Protein AF-A0A7J9XKL9-F1 (afdb_monomer)

pLDDT: mean 83.32, std 10.95, range [37.88, 95.69]

Sequence (202 aa):
MAQPDASAVDAFWSWWSGRFREVLGAAIDENRVEQVADPLAARLRKVHPGLLFDLRPGATARIALVIGANENCPDGVVEQVLAAAPEADDRWEYGPADAPIPDPRELALKAGDRTIDLARMRVGMQVDERARVLELAVYHPELGEVAAEHQESVATTAMNAVAGHAPPLQHRTKLRLTCAPPEDGVDLAELRERLAALEGTL

Radius of gyration: 18.76 Å; Cα contacts (8 Å, |Δi|>4): 311; chains: 1; bounding box: 53×31×47 Å

Secondary structure (DSSP, 8-state):
-PPP-HHHHHHHHHHIIIIIHHHHHHHHHTT-GGGTHHHHHHHHHHH-TTEEEEEEE-SSSSEEEEEEE-TTSPTTHHHHHHHTPPPP-SSEEEEETTSPPS-GGG-EEEETTEEEEGGG-EEEEEEETTTTEEEEEEE-TTGGGS-HHHHHHHHHHHHHHHHSSSS-TTSEEEEEE-SS--TT-B-HHHHHHHHHHHHT--

Mean predicted aligned error: 11.68 Å

Solvent-accessible surface area (backbone atoms only — not comparable to full-atom values): 11440 Å² total; per-residue (Å²): 132,82,74,68,44,66,70,39,42,54,54,43,42,55,50,37,73,70,54,46,58,58,55,50,48,53,23,52,79,68,75,43,46,82,82,55,44,60,65,54,54,57,48,44,35,65,30,36,77,31,49,45,73,51,81,42,79,32,94,86,15,61,30,20,48,21,38,33,68,44,96,83,37,63,88,65,48,55,56,55,46,58,73,60,50,74,83,66,46,75,55,41,32,78,46,53,55,60,51,69,50,93,57,44,38,81,42,65,46,78,40,85,98,41,75,47,59,35,60,65,31,26,37,22,78,47,76,40,78,88,77,34,32,35,41,38,39,40,15,41,89,65,46,82,82,41,60,68,77,41,39,55,50,50,54,53,52,52,49,36,41,44,55,21,92,55,69,64,95,79,42,54,76,44,82,41,83,41,100,56,73,42,95,77,38,33,44,48,59,59,47,32,54,53,52,53,52,66,66,67,76,114

Structure (mmCIF, N/CA/C/O backbone):
data_AF-A0A7J9XKL9-F1
#
_entry.id   AF-A0A7J9XKL9-F1
#
loop_
_atom_site.group_PDB
_atom_site.id
_atom_site.type_symbol
_atom_site.label_atom_id
_atom_site.label_alt_id
_atom_site.label_comp_id
_atom_site.label_asym_id
_atom_site.label_entity_id
_atom_site.label_seq_id
_atom_site.pdbx_PDB_ins_code
_atom_site.Cartn_x
_atom_site.Cartn_y
_atom_site.Cartn_z
_atom_site.occupancy
_atom_site.B_iso_or_equiv
_atom_site.auth_seq_id
_atom_site.auth_comp_id
_atom_site.auth_asym_id
_atom_site.auth_atom_id
_atom_site.pdbx_PDB_model_num
ATOM 1 N N . MET A 1 1 ? 8.547 18.005 18.702 1.00 48.94 1 MET A N 1
ATOM 2 C CA . MET A 1 1 ? 7.808 17.036 17.866 1.00 48.94 1 MET A CA 1
ATOM 3 C C . MET A 1 1 ? 6.501 16.739 18.578 1.00 48.94 1 MET A C 1
ATOM 5 O O . MET A 1 1 ? 6.535 16.611 19.796 1.00 48.94 1 MET A O 1
ATOM 9 N N . ALA A 1 2 ? 5.366 16.770 17.877 1.00 58.66 2 ALA A N 1
ATOM 10 C CA . ALA A 1 2 ? 4.065 16.546 18.503 1.00 58.66 2 ALA A CA 1
ATOM 11 C C . ALA A 1 2 ? 3.894 15.047 18.764 1.00 58.66 2 ALA A C 1
ATOM 13 O O . ALA A 1 2 ? 3.984 14.246 17.841 1.00 58.66 2 ALA A O 1
ATOM 14 N N . GLN A 1 3 ? 3.705 14.670 20.024 1.00 60.75 3 GLN A N 1
ATOM 15 C CA . GLN A 1 3 ? 3.331 13.307 20.382 1.00 60.75 3 GLN A CA 1
ATOM 16 C C . GLN A 1 3 ? 1.875 13.078 19.949 1.00 60.75 3 GLN A C 1
ATOM 18 O O . GLN A 1 3 ? 1.095 14.036 19.981 1.00 60.75 3 GLN A O 1
ATOM 23 N N . PRO A 1 4 ? 1.490 11.868 19.523 1.00 63.91 4 PRO A N 1
ATOM 24 C CA . PRO A 1 4 ? 0.109 11.614 19.154 1.00 63.91 4 PRO A CA 1
ATOM 25 C C . PRO A 1 4 ? -0.768 11.727 20.399 1.00 63.91 4 PRO A C 1
ATOM 27 O O . PRO A 1 4 ? -0.421 11.262 21.488 1.00 63.91 4 PRO A O 1
ATOM 30 N N . ASP A 1 5 ? -1.900 12.398 20.239 1.00 76.44 5 ASP A N 1
ATOM 31 C CA . ASP A 1 5 ? -2.873 12.557 21.308 1.00 76.44 5 ASP A CA 1
ATOM 32 C C . ASP A 1 5 ? -3.705 11.272 21.405 1.00 76.44 5 ASP A C 1
ATOM 34 O O . ASP A 1 5 ? -4.488 10.966 20.506 1.00 76.44 5 ASP A O 1
ATOM 38 N N . ALA A 1 6 ? -3.538 10.510 22.491 1.00 78.44 6 ALA A N 1
ATOM 39 C CA . ALA A 1 6 ? -4.284 9.271 22.726 1.00 78.44 6 ALA A CA 1
ATOM 40 C C . ALA A 1 6 ? -5.811 9.487 22.666 1.00 78.44 6 ALA A C 1
ATOM 42 O O . ALA A 1 6 ? -6.533 8.657 22.122 1.00 78.44 6 ALA A O 1
ATOM 43 N N . SER A 1 7 ? -6.301 10.651 23.111 1.00 83.50 7 SER A N 1
ATOM 44 C CA . SER A 1 7 ? -7.719 11.019 22.995 1.00 83.50 7 SER A CA 1
ATOM 45 C C . SER A 1 7 ? -8.142 11.200 21.533 1.00 83.50 7 SER A C 1
ATOM 47 O O . SER A 1 7 ? -9.254 10.840 21.137 1.00 83.50 7 SER A O 1
ATOM 49 N N . ALA A 1 8 ? -7.248 11.727 20.691 1.00 89.00 8 ALA A N 1
ATOM 50 C CA . ALA A 1 8 ? -7.500 11.860 19.261 1.00 89.00 8 ALA A CA 1
ATOM 51 C C . ALA A 1 8 ? -7.515 10.500 18.548 1.00 89.00 8 ALA A C 1
ATOM 53 O O . ALA A 1 8 ? -8.329 10.320 17.639 1.00 89.00 8 ALA A O 1
ATOM 54 N N . VAL A 1 9 ? -6.669 9.552 18.971 1.00 92.44 9 VAL A N 1
ATOM 55 C CA . VAL A 1 9 ? -6.665 8.165 18.472 1.00 92.44 9 VAL A CA 1
ATOM 56 C C . VAL A 1 9 ? -8.002 7.482 18.775 1.00 92.44 9 VAL A C 1
ATOM 58 O O . VAL A 1 9 ? -8.668 6.995 17.858 1.00 92.44 9 VAL A O 1
ATOM 61 N N . ASP A 1 10 ? -8.465 7.534 20.023 1.00 91.62 10 ASP A N 1
ATOM 62 C CA . ASP A 1 10 ? -9.748 6.935 20.417 1.00 91.62 10 ASP A CA 1
ATOM 63 C C . ASP A 1 10 ? -10.933 7.591 19.688 1.00 91.62 10 ASP A C 1
ATOM 65 O O . ASP A 1 10 ? -11.867 6.923 19.226 1.00 91.62 10 ASP A O 1
ATOM 69 N N . ALA A 1 11 ? -10.889 8.917 19.522 1.00 92.25 11 ALA A N 1
ATOM 70 C CA . ALA A 1 11 ? -11.906 9.671 18.794 1.00 92.25 11 ALA A CA 1
ATOM 71 C C . ALA A 1 11 ? -11.909 9.387 17.282 1.00 92.25 11 ALA A C 1
ATOM 73 O O . ALA A 1 11 ? -12.942 9.580 16.625 1.00 92.25 11 ALA A O 1
ATOM 74 N N . PHE A 1 12 ? -10.771 8.975 16.716 1.00 94.75 12 PHE A N 1
ATOM 75 C CA . PHE A 1 12 ? -10.667 8.506 15.339 1.00 94.75 12 PHE A CA 1
ATOM 76 C C . PHE A 1 12 ? -11.356 7.148 15.189 1.00 94.75 12 PHE A C 1
ATOM 78 O O . PHE A 1 12 ? -12.288 7.040 14.388 1.00 94.75 12 PHE A O 1
ATOM 85 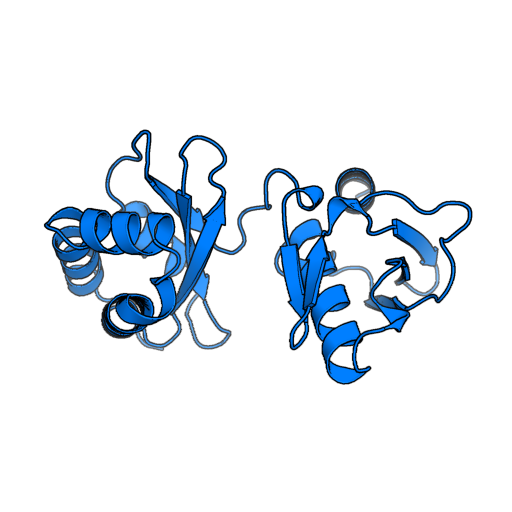N N . TRP A 1 13 ? -10.992 6.155 16.004 1.00 95.69 13 TRP A N 1
ATOM 86 C CA . TRP A 1 13 ? -11.553 4.806 15.892 1.00 95.69 13 TRP A CA 1
ATOM 87 C C . TRP A 1 13 ? -13.029 4.722 16.278 1.00 95.69 13 TRP A C 1
ATOM 89 O O . TRP A 1 13 ? -13.794 4.001 15.640 1.00 95.69 13 TRP A O 1
ATOM 99 N N . SER A 1 14 ? -13.478 5.534 17.236 1.00 94.06 14 SER A N 1
ATOM 100 C CA . SER A 1 14 ? -14.905 5.644 17.569 1.00 94.06 14 SER A CA 1
ATOM 101 C C . SER A 1 14 ? -15.727 6.202 16.402 1.00 94.06 14 SER A C 1
ATOM 103 O O . SER A 1 14 ? -16.824 5.728 16.109 1.00 94.06 14 SER A O 1
ATOM 105 N N . TRP A 1 15 ? -15.193 7.208 15.701 1.00 94.50 15 TRP A N 1
ATOM 106 C CA . TRP A 1 15 ? -15.830 7.774 14.509 1.00 94.50 15 TRP A CA 1
ATOM 107 C C . TRP A 1 15 ? -15.833 6.782 13.338 1.00 94.50 15 TRP A C 1
ATOM 109 O O . TRP A 1 15 ? -16.856 6.624 12.664 1.00 94.50 15 TRP A O 1
ATOM 119 N N . TRP A 1 16 ? -14.708 6.094 13.134 1.00 94.38 16 TRP A N 1
ATOM 120 C CA . TRP A 1 16 ? -14.541 5.056 12.122 1.00 94.38 16 TRP A CA 1
ATOM 121 C C . TRP A 1 16 ? -15.578 3.938 12.286 1.00 94.38 16 TRP A C 1
ATOM 123 O O . TRP A 1 16 ? -16.359 3.671 11.365 1.00 94.38 16 TRP A O 1
ATOM 133 N N . SER A 1 17 ? -15.641 3.353 13.485 1.00 92.19 17 SER A N 1
ATOM 134 C CA . SER A 1 17 ? -16.518 2.228 13.824 1.00 92.19 17 SER A CA 1
ATOM 135 C C . SER A 1 17 ? -18.002 2.593 13.849 1.00 92.19 17 SER A C 1
ATOM 137 O O . SER A 1 17 ? -18.839 1.716 13.661 1.00 92.19 17 SER A O 1
ATOM 139 N N . GLY A 1 18 ? -18.343 3.870 14.054 1.00 89.44 18 GLY A N 1
ATOM 140 C CA . GLY A 1 18 ? -19.734 4.312 14.158 1.00 89.44 18 GLY A CA 1
ATOM 141 C C .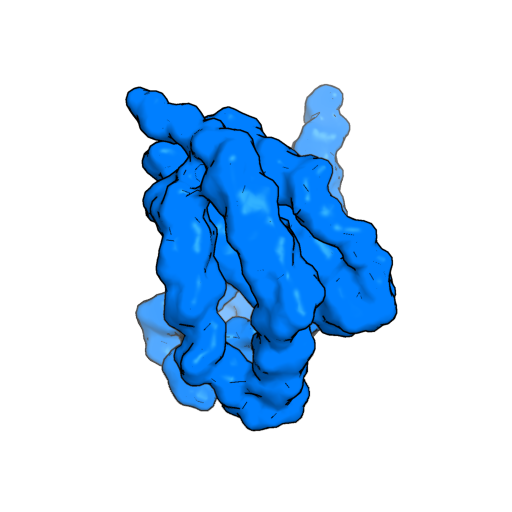 GLY A 1 18 ? -20.530 4.174 12.857 1.00 89.44 18 GLY A C 1
ATOM 142 O O . GLY A 1 18 ? -21.592 3.564 12.838 1.00 89.44 18 GLY A O 1
ATOM 143 N N . ARG A 1 19 ? -20.046 4.767 11.761 1.00 87.31 19 ARG A N 1
ATOM 144 C CA . ARG A 1 19 ? -20.717 4.686 10.442 1.00 87.31 19 ARG A CA 1
ATOM 145 C C . ARG A 1 19 ? -19.750 4.765 9.270 1.00 87.31 19 ARG A C 1
ATOM 147 O O . ARG A 1 19 ? -20.074 4.334 8.166 1.00 87.31 19 ARG A O 1
ATOM 154 N N . PHE A 1 20 ? -18.573 5.344 9.482 1.00 91.38 20 PHE A N 1
ATOM 155 C CA . PHE A 1 20 ? -17.705 5.696 8.374 1.00 91.38 20 PHE A CA 1
ATOM 156 C C . PHE A 1 20 ? -17.137 4.468 7.654 1.00 91.38 20 PHE A C 1
ATOM 158 O O . PHE A 1 20 ? -17.102 4.474 6.428 1.00 91.38 20 PHE A O 1
ATOM 165 N N . ARG A 1 21 ? -16.814 3.382 8.374 1.00 91.56 21 ARG A N 1
ATOM 166 C CA . ARG A 1 21 ? -16.368 2.121 7.751 1.00 91.56 21 ARG A CA 1
ATOM 167 C C . ARG A 1 21 ? -17.389 1.517 6.776 1.00 91.56 21 ARG A C 1
ATOM 169 O O . ARG A 1 21 ? -17.008 0.919 5.776 1.00 91.56 21 ARG A O 1
ATOM 176 N N . GLU A 1 22 ? -18.689 1.700 7.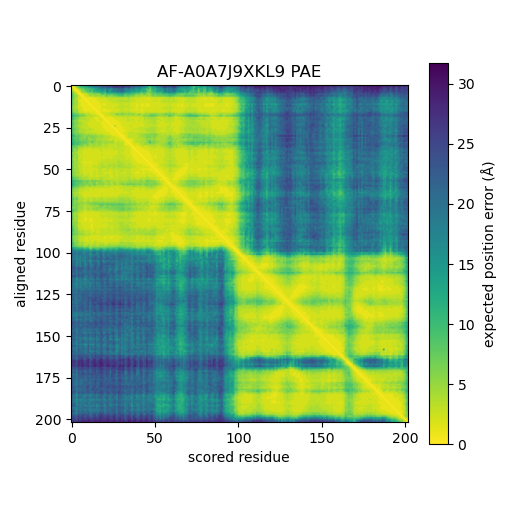021 1.00 90.88 22 GLU A N 1
ATOM 177 C CA . GLU A 1 22 ? -19.737 1.249 6.093 1.00 90.88 22 GLU A CA 1
ATOM 178 C C . GLU A 1 22 ? -19.852 2.172 4.879 1.00 90.88 22 GLU A C 1
ATOM 180 O O . GLU A 1 22 ? -19.952 1.698 3.750 1.00 90.88 22 GLU A O 1
ATOM 185 N N . VAL A 1 23 ? -19.793 3.490 5.105 1.00 91.31 23 VAL A N 1
ATOM 186 C CA . VAL A 1 23 ? -19.834 4.503 4.037 1.00 91.31 23 VAL A CA 1
ATOM 187 C C . VAL A 1 23 ? -18.653 4.336 3.086 1.00 91.31 23 VAL A C 1
ATOM 189 O O . VAL A 1 23 ? -18.840 4.332 1.871 1.00 91.31 23 VAL A O 1
ATOM 192 N N . LEU A 1 24 ? -17.449 4.167 3.633 1.00 90.19 24 LEU A N 1
ATOM 193 C CA . LEU A 1 24 ? -16.248 3.948 2.841 1.00 90.19 24 LEU A CA 1
ATOM 194 C C . LEU A 1 24 ? -16.304 2.605 2.115 1.00 90.19 24 LEU A C 1
ATOM 196 O O . LEU A 1 24 ? -15.961 2.537 0.941 1.00 90.19 24 LEU A O 1
ATOM 200 N N . GLY A 1 25 ? -16.806 1.561 2.777 1.00 87.56 25 GLY A N 1
ATOM 201 C CA . GLY A 1 25 ? -17.012 0.264 2.148 1.00 87.56 25 GLY A CA 1
ATOM 202 C C . GLY A 1 25 ? -17.916 0.355 0.915 1.00 87.56 25 GLY A C 1
ATOM 203 O O . GLY A 1 25 ? -17.537 -0.117 -0.152 1.00 87.56 25 GLY A O 1
ATO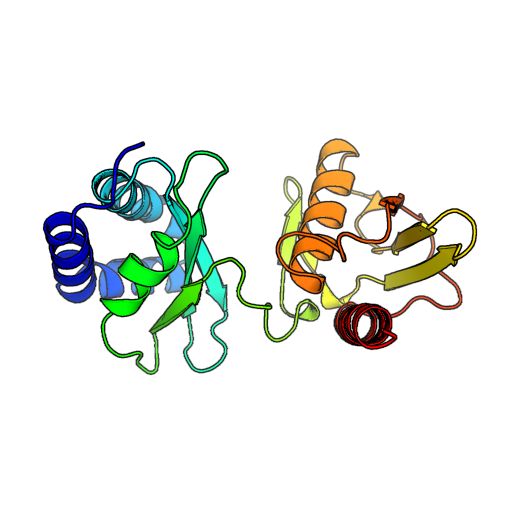M 204 N N . ALA A 1 26 ? -19.083 0.990 1.038 1.00 88.19 26 ALA A N 1
ATOM 205 C CA . ALA A 1 26 ? -20.003 1.167 -0.086 1.00 88.19 26 ALA A CA 1
ATOM 206 C C . ALA A 1 26 ? -19.384 2.005 -1.218 1.00 88.19 26 ALA A C 1
ATOM 208 O O . ALA A 1 26 ? -19.556 1.691 -2.391 1.00 88.19 26 ALA A O 1
ATOM 209 N N . ALA A 1 27 ? -18.612 3.042 -0.878 1.00 83.69 27 ALA A N 1
ATOM 210 C CA . ALA A 1 27 ? -17.898 3.834 -1.874 1.00 83.69 27 ALA A CA 1
ATOM 211 C C . ALA A 1 27 ? -16.833 3.018 -2.626 1.00 83.69 27 ALA A C 1
ATOM 213 O O . ALA A 1 27 ? -16.627 3.261 -3.810 1.00 83.69 27 ALA A O 1
ATOM 214 N N . ILE A 1 28 ? -16.178 2.051 -1.976 1.00 80.19 28 ILE A N 1
ATOM 215 C CA . ILE A 1 28 ? -15.252 1.119 -2.639 1.00 80.19 28 ILE A CA 1
ATOM 216 C C . ILE A 1 28 ? -16.015 0.217 -3.615 1.00 80.19 28 ILE A C 1
ATOM 218 O O . ILE A 1 28 ? -15.624 0.129 -4.776 1.00 80.19 28 ILE A O 1
ATOM 222 N N . ASP A 1 29 ? -17.130 -0.380 -3.181 1.00 79.81 29 ASP A N 1
ATOM 223 C CA . ASP A 1 29 ? -17.951 -1.262 -4.029 1.00 79.81 29 ASP A CA 1
ATOM 224 C C . ASP A 1 29 ? -18.486 -0.532 -5.280 1.00 79.81 29 ASP A C 1
ATOM 226 O O . ASP A 1 29 ? -18.623 -1.122 -6.350 1.00 79.81 29 ASP A O 1
ATOM 230 N N . GLU A 1 30 ? -18.768 0.767 -5.154 1.00 84.12 30 GLU A N 1
ATOM 231 C CA . GLU A 1 30 ? -19.274 1.626 -6.231 1.00 84.12 30 GLU A CA 1
ATOM 232 C C . GLU A 1 30 ? -18.175 2.375 -7.006 1.00 84.12 30 GLU A C 1
ATOM 234 O O . GLU A 1 30 ? -18.490 3.150 -7.911 1.00 84.12 30 GLU A O 1
ATOM 239 N N . ASN A 1 31 ? -16.896 2.167 -6.670 1.00 73.12 31 ASN A N 1
ATOM 240 C CA . ASN A 1 31 ? -15.748 2.857 -7.268 1.00 73.12 31 ASN A CA 1
ATOM 241 C C . ASN A 1 31 ? -15.840 4.402 -7.183 1.00 73.12 31 ASN A C 1
ATOM 243 O O . ASN A 1 31 ? -15.607 5.107 -8.163 1.00 73.12 31 ASN A O 1
ATOM 247 N N . ARG A 1 32 ? -16.215 4.915 -6.000 1.00 82.12 32 ARG A N 1
ATOM 248 C CA . ARG A 1 32 ? -16.376 6.343 -5.642 1.00 82.12 32 ARG A CA 1
ATOM 249 C C . ARG A 1 32 ? -15.524 6.759 -4.435 1.00 82.12 32 ARG A C 1
ATOM 251 O O . ARG A 1 32 ? -15.899 7.653 -3.672 1.00 82.12 32 ARG A O 1
ATOM 258 N N . VAL A 1 33 ? -14.404 6.075 -4.207 1.00 75.62 33 VAL A N 1
ATOM 259 C CA . VAL A 1 33 ? -13.538 6.243 -3.023 1.00 75.62 33 VAL A CA 1
ATOM 260 C C . VAL A 1 33 ? -13.050 7.682 -2.873 1.00 75.62 33 VAL A C 1
ATOM 262 O O . VAL A 1 33 ? -13.010 8.215 -1.765 1.00 75.62 33 VAL A O 1
ATOM 265 N N . GLU A 1 34 ? -12.745 8.346 -3.984 1.00 75.44 34 GLU A N 1
ATOM 266 C CA . GLU A 1 34 ? -12.288 9.734 -4.020 1.00 75.44 34 GLU A CA 1
ATOM 267 C C . GLU A 1 34 ? -13.279 10.714 -3.373 1.00 75.44 34 GLU A C 1
ATOM 269 O O . GLU A 1 34 ? -12.867 11.736 -2.834 1.00 75.44 34 GLU A O 1
ATOM 274 N N . GLN A 1 35 ? -14.574 10.384 -3.343 1.00 78.06 35 GLN A N 1
ATOM 275 C CA . GLN A 1 35 ? -15.617 11.230 -2.747 1.00 78.06 35 GLN A CA 1
ATOM 276 C C . GLN A 1 35 ? -15.630 11.163 -1.215 1.00 78.06 35 GLN A C 1
ATOM 278 O O . GLN A 1 35 ? -16.243 12.005 -0.557 1.00 78.06 35 GLN A O 1
ATOM 283 N N . VAL A 1 36 ? -14.980 10.150 -0.637 1.00 81.25 36 VAL A N 1
ATOM 284 C CA . VAL A 1 36 ? -15.008 9.859 0.803 1.00 81.25 36 VAL A CA 1
ATOM 285 C C . VAL A 1 36 ? -13.612 9.745 1.421 1.00 81.25 36 VAL A C 1
ATOM 287 O O . VAL A 1 36 ? -13.504 9.640 2.639 1.00 81.25 36 VAL A O 1
ATOM 290 N N . ALA A 1 37 ? -12.540 9.835 0.632 1.00 81.44 37 ALA A N 1
ATOM 291 C CA . ALA A 1 37 ? -11.162 9.790 1.129 1.00 81.44 37 ALA A CA 1
ATOM 292 C C . ALA A 1 37 ? -10.789 11.033 1.967 1.00 81.44 37 ALA A C 1
ATOM 294 O O . ALA A 1 37 ? -10.075 10.929 2.966 1.00 81.44 37 ALA A O 1
ATOM 295 N N . ASP A 1 38 ? -11.310 12.209 1.605 1.00 87.12 38 ASP A N 1
ATOM 296 C CA . ASP A 1 38 ? -11.002 13.481 2.275 1.00 87.12 38 ASP A CA 1
ATOM 297 C C . ASP A 1 38 ? -11.379 13.505 3.769 1.00 87.12 38 ASP A C 1
ATOM 299 O O . ASP A 1 38 ? -10.541 13.893 4.592 1.00 87.12 38 ASP A O 1
ATOM 303 N N . PRO A 1 39 ? -12.587 13.062 4.180 1.00 90.69 39 PRO A N 1
ATOM 304 C CA . PRO A 1 39 ? -12.928 12.910 5.593 1.00 90.69 39 PRO A CA 1
ATOM 305 C C . PRO A 1 39 ? -11.954 12.025 6.379 1.00 90.69 39 PRO A C 1
ATOM 307 O O . PRO A 1 39 ? -11.611 12.364 7.515 1.00 90.69 39 PRO A O 1
ATOM 310 N N . LEU A 1 40 ? -11.487 10.924 5.780 1.00 91.06 40 LEU A N 1
ATOM 311 C CA . LEU A 1 40 ? -10.526 10.010 6.400 1.00 91.06 40 LEU A CA 1
ATOM 312 C C . LEU A 1 40 ? -9.172 10.701 6.606 1.00 91.06 40 LEU A C 1
ATOM 314 O O . LEU A 1 40 ? -8.666 10.743 7.731 1.00 91.06 40 LEU A O 1
ATOM 318 N N . ALA A 1 41 ? -8.652 11.348 5.557 1.00 90.19 41 ALA A N 1
ATOM 319 C CA . ALA A 1 41 ? -7.421 12.134 5.617 1.00 90.19 41 ALA A CA 1
ATOM 320 C C . ALA A 1 41 ? -7.499 13.231 6.691 1.00 90.19 41 ALA A C 1
ATOM 322 O O . ALA A 1 41 ? -6.586 13.416 7.496 1.00 90.19 41 ALA A O 1
ATOM 323 N N . ALA A 1 42 ? -8.609 13.973 6.723 1.00 90.62 42 ALA A N 1
ATOM 324 C CA . ALA A 1 42 ? -8.821 15.061 7.667 1.00 90.62 42 ALA A CA 1
ATOM 325 C C . ALA A 1 42 ? -8.881 14.574 9.120 1.00 90.62 42 ALA A C 1
ATOM 327 O O . ALA A 1 42 ? -8.450 15.295 10.023 1.00 90.62 42 ALA A O 1
ATOM 328 N N . ARG A 1 43 ? -9.411 13.370 9.371 1.00 92.12 43 ARG A N 1
ATOM 329 C CA . ARG A 1 43 ? -9.486 12.808 10.724 1.00 92.12 43 ARG A CA 1
ATOM 330 C C . ARG A 1 43 ? -8.132 12.285 11.198 1.00 92.12 43 ARG A C 1
ATOM 332 O O . ARG A 1 43 ? -7.761 12.598 12.324 1.00 92.12 43 ARG A O 1
ATOM 339 N N . LEU A 1 44 ? -7.372 11.604 10.341 1.00 91.50 44 LEU A N 1
ATOM 340 C CA . LEU A 1 44 ? -6.009 11.160 10.660 1.00 91.50 44 LEU A CA 1
ATOM 341 C C . LEU A 1 44 ? -5.067 12.333 10.942 1.00 91.50 44 LEU A C 1
ATOM 343 O O . LEU A 1 44 ? -4.332 12.305 11.924 1.00 91.50 44 LEU A O 1
ATOM 347 N N . ARG A 1 45 ? -5.171 13.432 10.182 1.00 90.94 45 ARG A N 1
ATOM 348 C CA . ARG A 1 45 ? -4.387 14.653 10.449 1.00 90.94 45 ARG A CA 1
ATOM 349 C C . ARG A 1 45 ? -4.661 15.279 11.820 1.00 90.94 45 ARG A C 1
ATOM 351 O O . ARG A 1 45 ? -3.796 15.979 12.335 1.00 90.94 45 ARG A O 1
ATOM 358 N N . LYS A 1 46 ? -5.843 15.047 12.411 1.00 91.06 46 LYS A N 1
ATOM 359 C CA . LYS A 1 46 ? -6.147 15.479 13.790 1.00 91.06 46 LYS A CA 1
ATOM 360 C C . LYS A 1 46 ? -5.446 14.620 14.840 1.00 91.06 46 LYS A C 1
ATOM 362 O O . LYS A 1 46 ? -5.236 15.114 15.938 1.00 91.06 46 LYS A O 1
ATOM 367 N N . VAL A 1 47 ? -5.116 13.370 14.512 1.00 91.00 47 VAL A N 1
ATOM 368 C CA . VAL A 1 47 ? -4.290 12.506 15.363 1.00 91.00 47 VAL A CA 1
ATOM 369 C C . VAL A 1 47 ? -2.838 12.958 15.275 1.00 91.00 47 VAL A C 1
ATOM 371 O O . VAL A 1 47 ? -2.227 13.292 16.286 1.00 91.00 47 VAL A O 1
ATOM 374 N N . HIS A 1 48 ? -2.303 13.020 14.056 1.00 91.38 48 HIS A N 1
ATOM 375 C CA . HIS A 1 48 ? -0.989 13.584 13.790 1.00 91.38 48 HIS A CA 1
ATOM 376 C C . HIS A 1 48 ? -0.901 14.041 12.321 1.00 91.38 48 HIS A C 1
ATOM 378 O O . HIS A 1 48 ? -1.298 13.294 11.425 1.00 91.38 48 HIS A O 1
ATOM 384 N N . PRO A 1 49 ? -0.362 15.240 12.022 1.00 89.62 49 PRO A N 1
ATOM 385 C CA . PRO A 1 49 ? -0.312 15.772 10.655 1.00 89.62 49 PRO A CA 1
ATOM 386 C C . PRO A 1 49 ? 0.578 14.962 9.701 1.00 89.62 49 PRO A C 1
ATOM 388 O O . PRO A 1 49 ? 0.431 15.083 8.488 1.00 89.62 49 PRO A O 1
ATOM 391 N N . GLY A 1 50 ? 1.498 14.160 10.244 1.00 89.06 50 GLY A N 1
ATOM 392 C CA . GLY A 1 50 ? 2.382 13.277 9.483 1.00 89.06 50 GLY A CA 1
ATOM 393 C C . GLY A 1 50 ? 1.789 11.912 9.125 1.00 89.06 50 GLY A C 1
ATOM 394 O O . GLY A 1 50 ? 2.449 11.154 8.422 1.00 89.06 50 GLY A O 1
ATOM 395 N N . LEU A 1 51 ? 0.581 11.587 9.598 1.00 91.56 51 LEU A N 1
ATOM 396 C CA . LEU A 1 51 ? -0.069 10.316 9.281 1.00 91.56 51 LEU A CA 1
ATOM 397 C C . LEU A 1 51 ? -0.643 10.315 7.866 1.00 91.56 51 LEU A C 1
ATOM 399 O O . LEU A 1 51 ? -1.284 11.272 7.422 1.00 91.56 51 LEU A O 1
ATOM 403 N N . LEU A 1 52 ? -0.445 9.190 7.197 1.00 90.31 52 LEU A N 1
ATOM 404 C CA . LEU A 1 52 ? -0.949 8.879 5.870 1.00 90.31 52 LEU A CA 1
ATOM 405 C C . LEU A 1 52 ? -1.812 7.619 5.954 1.00 90.31 52 LEU A C 1
ATOM 407 O O . LEU A 1 52 ? -1.697 6.838 6.898 1.00 90.31 52 LEU A O 1
ATOM 411 N N . PHE A 1 53 ? -2.668 7.408 4.960 1.00 90.38 53 PHE A N 1
ATOM 412 C CA . PHE A 1 53 ? -3.377 6.144 4.808 1.00 90.38 53 PHE A CA 1
ATOM 413 C C . PHE A 1 53 ? -3.402 5.719 3.353 1.00 90.38 53 PHE A C 1
ATOM 415 O O . PHE A 1 53 ? -3.253 6.544 2.450 1.00 90.38 53 PHE A O 1
ATOM 422 N N . ASP A 1 54 ? -3.642 4.434 3.164 1.00 86.44 54 ASP A N 1
ATOM 423 C CA . ASP A 1 54 ? -3.896 3.828 1.871 1.00 86.44 54 ASP A CA 1
ATOM 424 C C . ASP A 1 54 ? -4.928 2.698 2.038 1.00 86.44 54 ASP A C 1
ATOM 426 O O . ASP A 1 54 ? -5.174 2.215 3.150 1.00 86.44 54 ASP A O 1
ATOM 430 N N . LEU A 1 55 ? -5.581 2.317 0.943 1.00 82.38 55 LEU A N 1
ATOM 431 C CA . LEU A 1 55 ? -6.572 1.244 0.905 1.00 82.38 55 LEU A CA 1
ATOM 432 C C . LEU A 1 55 ? -6.064 0.150 -0.023 1.00 82.38 55 LEU A C 1
ATOM 434 O O . LEU A 1 55 ? -5.822 0.393 -1.203 1.00 82.38 55 LEU A O 1
ATOM 438 N N . ARG A 1 56 ? -5.917 -1.061 0.511 1.00 79.44 56 ARG A N 1
ATOM 439 C CA . ARG A 1 56 ? -5.345 -2.204 -0.209 1.00 79.44 56 ARG A CA 1
ATOM 440 C C . ARG A 1 56 ? -6.298 -3.401 -0.182 1.00 79.44 56 ARG A C 1
ATOM 442 O O . ARG A 1 56 ? -7.172 -3.454 0.687 1.00 79.44 56 ARG A O 1
ATOM 449 N N . PRO A 1 57 ? -6.146 -4.374 -1.097 1.00 72.19 57 PRO A N 1
ATOM 450 C CA . PRO A 1 57 ? -6.713 -5.705 -0.900 1.00 72.19 57 PRO A CA 1
ATOM 451 C C . PRO A 1 57 ? -6.232 -6.271 0.441 1.00 72.19 57 PRO A C 1
ATO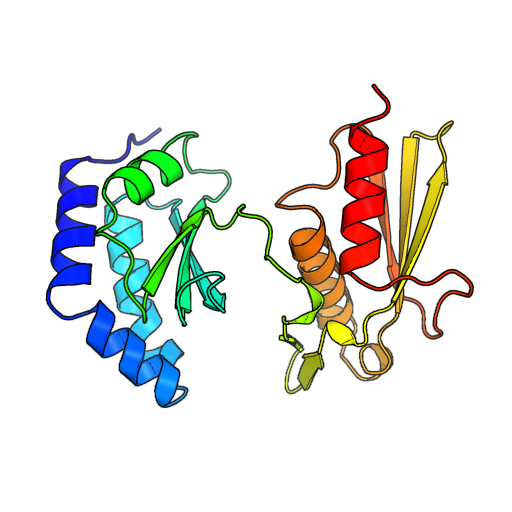M 453 O O . PRO A 1 57 ? -5.047 -6.157 0.763 1.00 72.19 57 PRO A O 1
ATOM 456 N N . GLY A 1 58 ? -7.152 -6.810 1.242 1.00 71.12 58 GLY A N 1
ATOM 457 C CA . GLY A 1 58 ? -6.790 -7.428 2.516 1.00 71.12 58 GLY A CA 1
ATOM 458 C C . GLY A 1 58 ? -6.244 -8.847 2.343 1.00 71.12 58 GLY A C 1
ATOM 459 O O . GLY A 1 58 ? -6.538 -9.528 1.362 1.00 71.12 58 GLY A O 1
ATOM 460 N N . ALA A 1 59 ? -5.433 -9.288 3.302 1.00 69.00 59 ALA A N 1
ATOM 461 C CA . ALA A 1 59 ? -4.891 -10.641 3.384 1.00 69.00 59 ALA A CA 1
ATOM 462 C C . ALA A 1 59 ? -5.910 -11.634 3.962 1.00 69.00 59 ALA A C 1
ATOM 464 O O . ALA A 1 59 ? -5.986 -12.785 3.536 1.00 69.00 59 ALA A O 1
ATOM 465 N N . THR A 1 60 ? -6.674 -11.189 4.960 1.00 71.56 60 THR A N 1
ATOM 466 C CA . THR A 1 60 ? -7.695 -11.977 5.665 1.00 71.56 60 THR A CA 1
ATOM 467 C C . THR A 1 60 ? -9.093 -11.390 5.504 1.00 71.56 60 THR A C 1
ATOM 469 O O . THR A 1 60 ? -10.069 -12.138 5.464 1.00 71.56 60 THR A O 1
ATOM 472 N N . ALA A 1 61 ? -9.185 -10.070 5.350 1.00 82.25 61 ALA A N 1
ATOM 473 C CA . ALA A 1 61 ? -10.413 -9.351 5.049 1.00 82.25 61 ALA A CA 1
ATOM 474 C C . ALA A 1 61 ? -10.468 -8.913 3.578 1.00 82.25 61 ALA A C 1
ATOM 476 O O . ALA A 1 61 ? -9.479 -8.966 2.851 1.00 82.25 61 ALA A O 1
ATOM 477 N N . ARG A 1 62 ? -11.624 -8.419 3.119 1.00 77.19 62 ARG A N 1
ATOM 478 C CA . ARG A 1 62 ? -11.740 -7.874 1.751 1.00 77.19 62 ARG A CA 1
ATOM 479 C C . ARG A 1 62 ? -10.880 -6.631 1.521 1.00 77.19 62 ARG A C 1
ATOM 481 O O . ARG A 1 62 ? -10.353 -6.455 0.425 1.00 77.19 62 ARG A O 1
ATOM 488 N N . ILE A 1 63 ? -10.792 -5.749 2.513 1.00 82.19 63 ILE A N 1
ATOM 489 C CA . ILE A 1 63 ? -10.135 -4.446 2.405 1.00 82.19 63 ILE 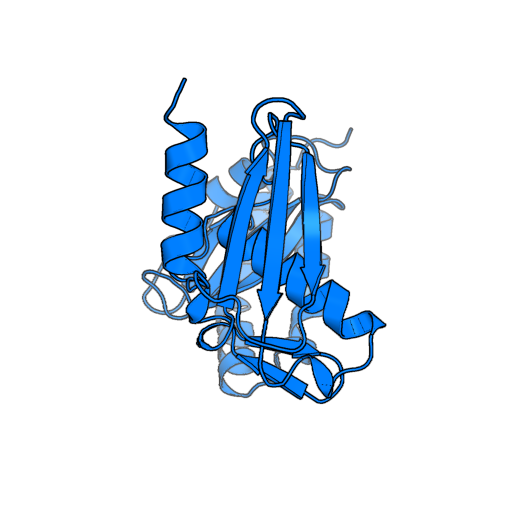A CA 1
ATOM 490 C C . ILE A 1 63 ? -9.219 -4.251 3.614 1.00 82.19 63 ILE A C 1
ATOM 492 O O . ILE A 1 63 ? -9.658 -4.366 4.757 1.00 82.19 63 ILE A O 1
ATOM 496 N N . ALA A 1 64 ? -7.972 -3.875 3.356 1.00 85.38 64 ALA A N 1
ATOM 497 C CA . ALA A 1 64 ? -7.039 -3.400 4.363 1.00 85.38 64 ALA A CA 1
ATOM 498 C C . ALA A 1 64 ? -7.002 -1.867 4.369 1.00 85.38 64 ALA A C 1
ATOM 500 O O . ALA A 1 64 ? -6.638 -1.242 3.368 1.00 85.38 64 ALA A O 1
ATOM 501 N N . LEU A 1 65 ? -7.341 -1.254 5.507 1.00 91.12 65 LEU A N 1
ATOM 502 C CA . LEU A 1 65 ? -6.964 0.131 5.783 1.00 91.12 65 LEU A CA 1
ATOM 503 C C . LEU A 1 65 ? -5.549 0.119 6.351 1.00 91.12 65 LEU A C 1
ATOM 505 O O . LEU A 1 65 ? -5.339 -0.279 7.499 1.00 91.12 65 LEU A O 1
ATOM 509 N N . VAL A 1 66 ? -4.589 0.587 5.559 1.00 89.94 66 VAL A N 1
ATOM 510 C CA . VAL A 1 66 ? -3.211 0.687 6.023 1.00 89.94 66 VAL A CA 1
ATOM 511 C C . VAL A 1 66 ? -2.873 2.111 6.436 1.00 89.94 66 VAL A C 1
ATOM 513 O O . VAL A 1 66 ? -3.246 3.073 5.765 1.00 89.94 66 VAL A O 1
ATOM 516 N N . ILE A 1 67 ? -2.176 2.249 7.560 1.00 92.38 67 ILE A N 1
ATOM 517 C CA . ILE A 1 67 ? -1.788 3.539 8.135 1.00 92.38 67 ILE A CA 1
ATOM 518 C C . ILE A 1 67 ? -0.271 3.659 8.067 1.00 92.38 67 ILE A C 1
ATOM 520 O O . ILE A 1 67 ? 0.450 2.769 8.508 1.00 92.38 67 ILE A O 1
ATOM 524 N N . GLY A 1 68 ? 0.210 4.756 7.493 1.00 89.56 68 GLY A N 1
ATOM 525 C CA . GLY A 1 68 ? 1.630 5.058 7.347 1.00 89.56 68 GLY A CA 1
ATOM 526 C C . GLY A 1 68 ? 1.988 6.420 7.923 1.00 89.56 68 GLY A C 1
ATOM 527 O O . GLY A 1 68 ? 1.143 7.147 8.451 1.00 89.56 68 GLY A O 1
ATOM 528 N N . ALA A 1 69 ? 3.255 6.778 7.780 1.00 88.06 69 ALA A N 1
ATOM 529 C CA . ALA A 1 69 ? 3.828 8.009 8.294 1.00 88.06 69 ALA A CA 1
ATOM 530 C C . ALA A 1 69 ? 4.759 8.639 7.252 1.00 88.06 69 ALA A C 1
ATOM 532 O O . ALA A 1 69 ? 5.457 7.936 6.529 1.00 88.06 69 ALA A O 1
ATOM 533 N N . ASN A 1 70 ? 4.779 9.970 7.176 1.00 84.81 70 ASN A N 1
ATOM 534 C CA . ASN A 1 70 ? 5.842 10.694 6.479 1.00 84.81 70 ASN A CA 1
ATOM 535 C C . ASN A 1 70 ? 7.042 10.954 7.407 1.00 84.81 70 ASN A C 1
ATOM 537 O O . ASN A 1 70 ? 6.958 10.754 8.617 1.00 84.81 70 ASN A O 1
ATOM 541 N N . GLU A 1 71 ? 8.129 11.491 6.850 1.00 76.88 71 GLU A N 1
ATOM 542 C CA . GLU A 1 71 ? 9.380 11.811 7.564 1.00 76.88 71 GLU A CA 1
ATOM 543 C C . GLU A 1 71 ? 9.236 12.752 8.778 1.00 76.88 71 GLU A C 1
ATOM 545 O O . GLU A 1 71 ? 10.144 12.857 9.599 1.00 76.88 71 GLU A O 1
ATOM 550 N N . ASN A 1 72 ? 8.108 13.460 8.899 1.00 80.62 72 ASN A N 1
ATOM 551 C CA . ASN A 1 72 ? 7.837 14.390 9.994 1.00 80.62 72 ASN A CA 1
ATOM 552 C C . ASN A 1 72 ? 7.055 13.732 11.140 1.00 80.62 72 ASN A C 1
ATOM 554 O O . ASN A 1 72 ? 6.774 14.383 12.153 1.00 80.62 72 ASN A O 1
ATOM 558 N N . CYS A 1 73 ? 6.646 12.474 10.976 1.00 83.69 73 CYS A N 1
ATOM 559 C CA . CYS A 1 73 ? 5.946 11.710 11.991 1.00 83.69 73 CYS A CA 1
ATOM 560 C C . CYS A 1 73 ? 6.949 11.006 12.917 1.00 83.69 73 CYS A C 1
ATOM 562 O O . CYS A 1 73 ? 7.832 10.316 12.420 1.00 83.69 73 CYS A O 1
ATOM 564 N N . PRO A 1 74 ? 6.832 11.160 14.248 1.00 83.81 74 PRO A N 1
ATOM 565 C CA . PRO A 1 74 ? 7.643 10.389 15.184 1.00 83.81 74 PRO A CA 1
ATOM 566 C C . PRO A 1 74 ? 7.440 8.875 15.030 1.00 83.81 74 PRO A C 1
ATOM 568 O O . PRO A 1 74 ? 6.313 8.423 14.800 1.00 83.81 74 PRO A O 1
ATOM 571 N N . ASP A 1 75 ? 8.507 8.111 15.262 1.00 78.44 75 ASP A N 1
ATOM 572 C CA . ASP A 1 75 ? 8.452 6.651 15.384 1.00 78.44 75 ASP A CA 1
ATOM 573 C C . ASP A 1 75 ? 7.447 6.235 16.475 1.00 78.44 75 ASP A C 1
ATOM 575 O O . ASP A 1 75 ? 7.308 6.907 17.505 1.00 78.44 75 ASP A O 1
ATOM 579 N N . GLY A 1 76 ? 6.736 5.125 16.269 1.00 82.31 76 GLY A N 1
ATOM 580 C CA . GLY A 1 76 ? 5.765 4.597 17.233 1.00 82.31 76 GLY A CA 1
ATOM 581 C C . GLY A 1 76 ? 4.345 5.161 17.099 1.00 82.31 76 GLY A C 1
ATOM 582 O O . GLY A 1 76 ? 3.417 4.623 17.705 1.00 82.31 76 GLY A O 1
ATOM 583 N N . VAL A 1 77 ? 4.138 6.245 16.338 1.00 89.50 77 VAL A N 1
ATOM 584 C CA . VAL A 1 77 ? 2.804 6.855 16.169 1.00 89.50 77 VAL A CA 1
ATOM 585 C C . VAL A 1 77 ? 1.864 5.927 15.404 1.00 89.50 77 VAL A C 1
ATOM 587 O O . VAL A 1 77 ? 0.703 5.787 15.784 1.00 89.50 77 VAL A O 1
ATOM 590 N N . VAL A 1 78 ? 2.349 5.288 14.338 1.00 90.25 78 VAL A N 1
ATOM 591 C CA . VAL A 1 78 ? 1.551 4.357 13.527 1.00 90.25 78 VAL A CA 1
ATOM 592 C C . VAL A 1 78 ? 1.112 3.168 14.379 1.00 90.25 78 VAL A C 1
ATOM 594 O O . VAL A 1 78 ? -0.063 2.810 14.387 1.00 90.25 78 VAL A O 1
ATOM 597 N N . GLU A 1 79 ? 2.026 2.616 15.168 1.00 89.50 79 GLU A N 1
ATOM 598 C CA . GLU A 1 79 ? 1.795 1.498 16.075 1.00 89.50 79 GLU A CA 1
ATOM 599 C C . GLU A 1 79 ? 0.781 1.856 17.158 1.00 89.50 79 GLU A C 1
ATOM 601 O O . GLU A 1 79 ? -0.106 1.060 17.453 1.00 89.50 79 GLU A O 1
ATOM 606 N N . GLN A 1 80 ? 0.858 3.065 17.720 1.00 91.19 80 GLN A N 1
ATOM 607 C CA . GLN A 1 80 ? -0.115 3.541 18.704 1.00 91.19 80 GLN A CA 1
ATOM 608 C C . GLN A 1 80 ? -1.513 3.697 18.111 1.00 91.19 80 GLN A C 1
ATOM 610 O O . GLN A 1 80 ? -2.495 3.344 18.763 1.00 91.19 80 GLN A O 1
ATOM 615 N N . VAL A 1 81 ? -1.616 4.193 16.875 1.00 94.00 81 VAL A N 1
ATOM 616 C CA . VAL A 1 81 ? -2.904 4.269 16.181 1.00 94.00 81 VAL A CA 1
ATOM 617 C C . VAL A 1 81 ? -3.446 2.867 15.926 1.00 94.00 81 VAL A C 1
ATOM 619 O O . VAL A 1 81 ? -4.593 2.597 16.265 1.00 94.00 81 VAL A O 1
ATOM 622 N N . LEU A 1 82 ? -2.639 1.960 15.378 1.00 93.94 82 LEU A N 1
ATOM 623 C CA . LEU A 1 82 ? -3.068 0.596 15.059 1.00 93.94 82 LEU A CA 1
ATOM 624 C C . LEU A 1 82 ? -3.401 -0.236 16.301 1.00 93.94 82 LEU A C 1
ATOM 626 O O . LEU A 1 82 ? -4.319 -1.046 16.253 1.00 93.94 82 LEU A O 1
ATOM 630 N N . ALA A 1 83 ? -2.724 -0.013 17.429 1.00 92.81 83 ALA A N 1
ATOM 631 C CA . ALA A 1 83 ? -3.017 -0.700 18.688 1.00 92.81 83 ALA A CA 1
ATOM 632 C C . ALA A 1 83 ? -4.416 -0.379 19.243 1.00 92.81 83 ALA A C 1
ATOM 634 O O . ALA A 1 83 ? -4.966 -1.168 20.008 1.00 92.81 83 ALA A O 1
ATOM 635 N N . ALA A 1 84 ? -4.986 0.765 18.862 1.00 94.31 84 ALA A N 1
ATOM 636 C CA . ALA A 1 84 ? -6.345 1.168 19.217 1.00 94.31 84 ALA A CA 1
ATOM 637 C C . ALA A 1 84 ? -7.381 0.824 18.130 1.00 94.31 84 ALA A C 1
ATOM 639 O O . ALA A 1 84 ? -8.554 1.184 18.267 1.00 94.31 84 ALA A O 1
ATOM 640 N N . ALA A 1 85 ? -6.963 0.163 17.043 1.00 94.00 85 ALA A N 1
ATOM 641 C CA . ALA A 1 85 ? -7.866 -0.249 15.979 1.00 94.00 85 ALA A CA 1
ATOM 642 C C . ALA A 1 85 ? -8.939 -1.213 16.511 1.00 94.00 85 ALA A C 1
ATOM 644 O O . ALA A 1 85 ? -8.667 -2.018 17.407 1.00 94.00 85 ALA A O 1
ATOM 645 N N . PRO A 1 86 ? -10.171 -1.152 15.976 1.00 94.00 86 PRO A N 1
ATOM 646 C CA . PRO A 1 86 ? -11.184 -2.146 16.289 1.00 94.00 86 PRO A CA 1
ATOM 647 C C . PRO A 1 86 ? -10.757 -3.528 15.779 1.00 94.00 86 PRO A C 1
ATOM 649 O O . PRO A 1 86 ? -9.879 -3.654 14.924 1.00 94.00 86 PRO A O 1
ATOM 652 N N . GLU A 1 87 ? -11.424 -4.568 16.278 1.00 91.69 87 GLU A N 1
ATOM 653 C CA . GLU A 1 87 ? -11.227 -5.930 15.784 1.00 91.69 87 GLU A CA 1
ATOM 654 C C . GLU A 1 87 ? -11.512 -6.004 14.274 1.00 91.69 87 GLU A C 1
ATOM 656 O O . GLU A 1 87 ? -12.445 -5.364 13.771 1.00 91.69 87 GLU A O 1
ATOM 661 N N . ALA A 1 88 ? -10.671 -6.749 13.556 1.00 91.06 88 ALA A N 1
ATOM 662 C CA . ALA A 1 88 ? -10.872 -7.016 12.140 1.00 91.06 88 ALA A CA 1
ATOM 663 C C . ALA A 1 88 ? -12.136 -7.864 11.927 1.00 91.06 88 ALA A C 1
ATOM 665 O O . ALA A 1 88 ? -12.526 -8.659 12.783 1.00 91.06 88 ALA A O 1
ATOM 666 N N . ASP A 1 89 ? -12.771 -7.698 10.773 1.00 91.12 89 ASP A N 1
ATOM 667 C CA . ASP A 1 89 ? -13.930 -8.479 10.351 1.00 91.12 89 ASP A CA 1
ATOM 668 C C . ASP A 1 89 ? -13.765 -8.943 8.895 1.00 91.12 89 ASP A C 1
ATOM 670 O O . ASP A 1 89 ? -12.769 -8.633 8.243 1.00 91.12 89 ASP A O 1
ATOM 674 N N . ASP A 1 90 ? -14.742 -9.681 8.357 1.00 89.44 90 ASP A N 1
ATOM 675 C CA . ASP A 1 90 ? -14.689 -10.201 6.979 1.00 89.44 90 ASP A CA 1
ATOM 676 C C . ASP A 1 90 ? -14.473 -9.100 5.920 1.00 89.44 90 ASP A C 1
ATOM 678 O O . ASP A 1 90 ? -14.053 -9.370 4.787 1.00 89.44 90 ASP A O 1
ATOM 682 N N . ARG A 1 91 ? -14.800 -7.843 6.247 1.00 89.94 91 ARG A N 1
ATOM 683 C CA . ARG A 1 91 ? -14.688 -6.709 5.333 1.00 89.94 91 ARG A CA 1
ATOM 684 C C . ARG A 1 91 ? -13.417 -5.904 5.559 1.00 89.94 91 ARG A C 1
ATOM 686 O O . ARG A 1 91 ? -12.812 -5.509 4.565 1.00 89.94 91 ARG A O 1
ATOM 693 N N . TRP A 1 92 ? -13.049 -5.648 6.810 1.00 92.31 92 TRP A N 1
ATOM 694 C CA . TRP A 1 92 ? -11.982 -4.726 7.182 1.00 92.31 92 TRP A CA 1
ATOM 695 C C . TRP A 1 92 ? -10.889 -5.385 8.013 1.00 92.31 92 TRP A C 1
ATOM 697 O O . TRP A 1 92 ? -11.151 -5.952 9.070 1.00 92.31 92 TRP A O 1
ATOM 707 N N . GLU A 1 93 ? -9.648 -5.165 7.600 1.00 91.38 93 GLU A N 1
ATOM 708 C CA . GLU A 1 93 ? -8.459 -5.351 8.427 1.00 91.38 93 GLU A CA 1
ATOM 709 C C . GLU A 1 93 ? -7.632 -4.059 8.481 1.00 91.38 93 GLU A C 1
ATOM 711 O O . GLU A 1 93 ? -7.807 -3.149 7.662 1.00 91.38 93 GLU A O 1
ATOM 716 N N . TYR A 1 94 ? -6.740 -3.967 9.468 1.00 92.44 94 TYR A N 1
ATOM 717 C CA . TYR A 1 94 ? -5.943 -2.771 9.742 1.00 92.44 94 TYR A CA 1
ATOM 718 C C . TYR A 1 94 ? -4.476 -3.151 9.890 1.00 92.44 94 TYR A C 1
ATOM 720 O O . TYR A 1 94 ? -4.151 -4.123 10.570 1.00 92.44 94 TYR A O 1
ATOM 728 N N . GLY A 1 95 ? -3.580 -2.374 9.286 1.00 89.81 95 GLY A N 1
ATOM 729 C CA . GLY A 1 95 ? -2.151 -2.668 9.352 1.00 89.81 95 GLY A CA 1
ATOM 730 C C . GLY A 1 95 ? -1.263 -1.467 9.053 1.00 89.81 95 GLY A C 1
ATOM 731 O O . GLY A 1 95 ? -1.752 -0.415 8.636 1.00 89.81 95 GLY A O 1
ATOM 732 N N . PRO A 1 96 ? 0.052 -1.588 9.271 1.00 87.50 96 PRO A N 1
ATOM 733 C CA . PRO A 1 96 ? 0.981 -0.545 8.870 1.00 87.50 96 PRO A CA 1
ATOM 734 C C . PRO A 1 96 ? 1.070 -0.485 7.340 1.00 87.50 96 PRO A C 1
ATOM 736 O O . PRO A 1 96 ? 1.022 -1.512 6.668 1.00 87.50 96 PRO A O 1
ATOM 739 N N . ALA A 1 97 ? 1.229 0.709 6.767 1.00 80.75 97 ALA A N 1
ATOM 740 C CA . ALA A 1 97 ? 1.476 0.877 5.327 1.00 80.75 97 ALA A CA 1
ATOM 741 C C . ALA A 1 97 ? 2.771 0.185 4.878 1.00 80.75 97 ALA A C 1
ATOM 743 O O . ALA A 1 97 ? 2.899 -0.200 3.713 1.00 80.75 97 ALA A O 1
ATOM 744 N N . ASP A 1 98 ? 3.680 -0.010 5.829 1.00 68.88 98 ASP A N 1
ATOM 745 C CA . ASP A 1 98 ? 4.964 -0.681 5.676 1.00 68.88 98 ASP A CA 1
ATOM 746 C C . ASP A 1 98 ? 4.821 -2.205 5.781 1.00 68.88 98 ASP A C 1
ATOM 748 O O . ASP A 1 98 ? 5.793 -2.923 5.549 1.00 68.88 98 ASP A O 1
ATOM 752 N N . ALA A 1 99 ? 3.620 -2.712 6.114 1.00 63.22 99 ALA A N 1
ATOM 753 C CA . ALA A 1 99 ? 3.341 -4.138 6.065 1.00 63.22 99 ALA A CA 1
ATOM 754 C C . ALA A 1 99 ? 3.649 -4.657 4.654 1.00 63.22 99 ALA A C 1
ATOM 756 O O . ALA A 1 99 ? 3.205 -4.048 3.668 1.00 63.22 99 ALA A O 1
ATOM 757 N N . PRO A 1 100 ? 4.369 -5.786 4.540 1.00 53.62 100 PRO A N 1
ATOM 758 C CA . PRO A 1 100 ? 4.622 -6.406 3.254 1.00 53.62 100 PRO A CA 1
ATOM 759 C C . PRO A 1 100 ? 3.289 -6.685 2.564 1.00 53.62 100 PRO A C 1
ATOM 761 O O . PRO A 1 100 ? 2.402 -7.313 3.141 1.00 53.62 100 PRO A O 1
ATOM 764 N N . ILE A 1 101 ? 3.140 -6.222 1.325 1.00 65.00 101 ILE A N 1
ATOM 765 C CA . ILE A 1 101 ? 1.963 -6.552 0.520 1.00 65.00 101 ILE A CA 1
ATOM 766 C C . ILE A 1 101 ? 1.979 -8.073 0.303 1.00 65.00 101 ILE A C 1
ATOM 768 O O . ILE A 1 101 ? 2.993 -8.555 -0.206 1.00 65.00 101 ILE A O 1
ATOM 772 N N . PRO A 1 102 ? 0.931 -8.841 0.673 1.00 61.06 102 PRO A N 1
ATOM 773 C CA . PRO A 1 102 ? 0.987 -10.306 0.689 1.00 61.06 102 PRO A CA 1
ATOM 774 C C . PRO A 1 102 ? 1.510 -10.888 -0.627 1.00 61.06 102 PRO A C 1
ATOM 776 O O . PRO A 1 102 ? 2.510 -11.607 -0.629 1.00 61.06 102 PRO A O 1
ATOM 779 N N . ASP A 1 103 ? 0.946 -10.440 -1.751 1.00 74.06 103 ASP A N 1
ATOM 780 C CA . ASP A 1 103 ? 1.454 -10.713 -3.091 1.00 74.06 103 ASP A CA 1
ATOM 781 C C . ASP A 1 103 ? 1.521 -9.410 -3.918 1.00 74.06 103 ASP A C 1
ATOM 783 O O . ASP A 1 103 ? 0.494 -8.809 -4.230 1.00 74.06 103 ASP A O 1
ATOM 787 N N . PRO A 1 104 ? 2.719 -8.933 -4.299 1.00 74.81 104 PRO A N 1
ATOM 788 C CA . PRO A 1 104 ? 2.882 -7.690 -5.045 1.00 74.81 104 PRO A CA 1
ATOM 789 C C . PRO A 1 104 ? 2.381 -7.826 -6.490 1.00 74.81 104 PRO A C 1
ATOM 791 O O . PRO A 1 104 ? 2.201 -6.815 -7.165 1.00 74.81 104 PRO A O 1
ATOM 794 N N . ARG A 1 105 ? 2.132 -9.055 -6.968 1.00 80.88 105 ARG A N 1
ATOM 795 C CA . ARG A 1 105 ? 1.547 -9.336 -8.285 1.00 80.88 105 ARG A CA 1
ATOM 796 C C . ARG A 1 105 ? 0.057 -9.008 -8.341 1.00 80.88 105 ARG A C 1
ATOM 798 O O . ARG A 1 105 ? -0.454 -8.797 -9.429 1.00 80.88 105 ARG A O 1
ATOM 805 N N . GLU A 1 106 ? -0.629 -8.941 -7.201 1.00 80.88 106 GLU A N 1
ATOM 806 C CA . GLU A 1 106 ? -2.062 -8.611 -7.141 1.00 80.88 106 GLU A CA 1
ATOM 807 C C . GLU A 1 106 ? -2.340 -7.106 -7.280 1.00 80.88 106 GLU A C 1
ATOM 809 O O . GLU A 1 106 ? -3.493 -6.681 -7.369 1.00 80.88 106 GLU A O 1
ATOM 814 N N . LEU A 1 107 ? -1.296 -6.276 -7.299 1.00 80.00 107 LEU A N 1
ATOM 815 C CA . LEU A 1 107 ? -1.436 -4.831 -7.403 1.00 80.00 107 LEU A CA 1
ATOM 816 C C . LEU A 1 107 ? -1.595 -4.377 -8.852 1.00 80.00 107 LEU A C 1
ATOM 818 O O . LEU A 1 107 ? -0.954 -4.885 -9.773 1.00 80.00 107 LEU A O 1
ATOM 822 N N . ALA A 1 108 ? -2.360 -3.302 -9.015 1.00 85.00 108 ALA A N 1
ATOM 823 C CA . ALA A 1 108 ? -2.434 -2.557 -10.256 1.00 85.00 108 ALA A CA 1
ATOM 824 C C . ALA A 1 108 ? -2.160 -1.071 -9.993 1.00 85.00 108 ALA A C 1
ATOM 826 O O . ALA A 1 108 ? -2.789 -0.458 -9.129 1.00 85.00 108 ALA A O 1
ATOM 827 N N . LEU A 1 109 ? -1.214 -0.483 -10.728 1.00 82.38 109 LEU A N 1
ATOM 828 C CA . LEU A 1 109 ? -0.798 0.910 -10.541 1.00 82.38 109 LEU A CA 1
ATOM 829 C C . LEU A 1 109 ? -1.360 1.802 -11.646 1.00 82.38 109 LEU A C 1
ATOM 831 O O . LEU A 1 109 ? -1.216 1.502 -12.831 1.00 82.38 109 LEU A O 1
ATOM 835 N N . LYS A 1 110 ? -1.971 2.930 -11.274 1.00 79.44 110 LYS A N 1
ATOM 836 C CA . LYS A 1 110 ? -2.388 3.942 -12.253 1.00 79.44 110 LYS A CA 1
ATOM 837 C C . LYS A 1 110 ? -1.177 4.692 -12.805 1.00 79.44 110 LYS A C 1
ATOM 839 O O . LYS A 1 110 ? -0.334 5.165 -12.049 1.00 79.44 110 LYS A O 1
ATOM 844 N N . ALA A 1 111 ? -1.139 4.838 -14.123 1.00 82.69 111 ALA A N 1
ATOM 845 C CA . ALA A 1 111 ? -0.082 5.494 -14.878 1.00 82.69 111 ALA A CA 1
ATOM 846 C C . ALA A 1 111 ? -0.711 6.364 -15.979 1.00 82.69 111 ALA A C 1
ATOM 848 O O . ALA A 1 111 ? -0.926 5.918 -17.110 1.00 82.69 111 ALA A O 1
ATOM 849 N N . GLY A 1 112 ? -1.081 7.597 -15.623 1.00 80.94 112 GLY A N 1
ATOM 850 C CA . GLY A 1 112 ? -1.958 8.429 -16.452 1.00 80.94 112 GLY A CA 1
ATOM 851 C C . GLY A 1 112 ? -3.335 7.776 -16.616 1.00 80.94 112 GLY A C 1
ATOM 852 O O . GLY A 1 112 ? -3.949 7.369 -15.630 1.00 80.94 112 GLY A O 1
ATOM 853 N N . ASP A 1 113 ? -3.787 7.618 -17.861 1.00 81.31 113 ASP A N 1
ATOM 854 C CA . ASP A 1 113 ? -5.068 6.972 -18.195 1.00 81.31 113 ASP A CA 1
ATOM 855 C C . ASP A 1 113 ? -4.994 5.434 -18.229 1.00 81.31 113 ASP A C 1
ATOM 857 O O . ASP A 1 113 ? -5.980 4.760 -18.535 1.00 81.31 113 ASP A O 1
ATOM 861 N N . ARG A 1 114 ? -3.821 4.854 -17.943 1.00 82.62 114 ARG A N 1
ATOM 862 C CA . ARG A 1 114 ? -3.591 3.406 -17.979 1.00 82.62 114 ARG A CA 1
ATOM 863 C C . ARG A 1 114 ? -3.479 2.823 -16.582 1.00 82.62 114 ARG A C 1
ATOM 865 O O . ARG A 1 114 ? -3.088 3.494 -15.631 1.00 82.62 114 ARG A O 1
ATOM 872 N N . THR A 1 115 ? -3.811 1.545 -16.476 1.00 84.44 115 THR A N 1
ATOM 873 C CA . THR A 1 115 ? -3.637 0.750 -15.261 1.00 84.44 115 THR A CA 1
ATOM 874 C C . THR A 1 115 ? -2.645 -0.363 -15.571 1.00 84.44 115 THR A C 1
ATOM 876 O O . THR A 1 115 ? -2.873 -1.135 -16.495 1.00 84.44 115 THR A O 1
ATOM 879 N N . ILE A 1 116 ? -1.535 -0.403 -14.838 1.00 89.56 116 ILE A N 1
ATOM 880 C CA . ILE A 1 116 ? -0.424 -1.337 -15.029 1.00 89.56 116 ILE A CA 1
ATOM 881 C C . ILE A 1 116 ? -0.577 -2.497 -14.050 1.00 89.56 116 ILE A C 1
ATOM 883 O O . ILE A 1 116 ? -0.447 -2.298 -12.844 1.00 89.56 116 ILE A O 1
ATOM 887 N N . ASP A 1 117 ? -0.840 -3.689 -14.578 1.00 90.12 117 ASP A N 1
ATOM 888 C CA . ASP A 1 117 ? -0.951 -4.937 -13.815 1.00 90.12 117 ASP A CA 1
ATOM 889 C C . ASP A 1 117 ? 0.439 -5.478 -13.438 1.00 90.12 117 ASP A C 1
ATOM 891 O O . ASP A 1 117 ? 1.218 -5.918 -14.292 1.00 90.12 117 ASP A O 1
ATOM 895 N N . LEU A 1 118 ? 0.763 -5.464 -12.144 1.00 90.88 118 LEU A N 1
ATOM 896 C CA . LEU A 1 118 ? 2.088 -5.856 -11.677 1.00 90.88 118 LEU A CA 1
ATOM 897 C C . LEU A 1 118 ? 2.378 -7.358 -11.842 1.00 90.88 118 LEU A C 1
ATOM 899 O O . LEU A 1 118 ? 3.553 -7.733 -11.874 1.00 90.88 118 LEU A O 1
ATOM 903 N N . ALA A 1 119 ? 1.376 -8.217 -12.067 1.00 89.75 119 ALA A N 1
ATOM 904 C CA . ALA A 1 119 ? 1.589 -9.640 -12.362 1.00 89.75 119 ALA A CA 1
ATOM 905 C C . ALA A 1 119 ? 2.420 -9.875 -13.640 1.00 89.75 119 ALA A C 1
ATOM 907 O O . ALA A 1 119 ? 3.112 -10.893 -13.798 1.00 89.75 119 ALA A O 1
ATOM 908 N N . ARG A 1 120 ? 2.381 -8.919 -14.575 1.00 92.94 120 ARG A N 1
ATOM 909 C CA . ARG A 1 120 ? 3.111 -8.978 -15.851 1.00 92.94 120 ARG A CA 1
ATOM 910 C C . ARG A 1 120 ? 4.485 -8.315 -15.783 1.00 92.94 120 ARG A C 1
ATOM 912 O O . ARG A 1 120 ? 5.215 -8.339 -16.776 1.00 92.94 120 ARG A O 1
ATOM 919 N N . MET A 1 121 ? 4.854 -7.749 -14.634 1.00 93.94 121 MET A N 1
ATOM 920 C CA . MET A 1 121 ? 6.170 -7.158 -14.427 1.00 93.94 121 MET A CA 1
ATOM 921 C C . MET A 1 121 ? 7.236 -8.254 -14.316 1.00 93.94 121 MET A C 1
ATOM 923 O O . MET A 1 121 ? 7.013 -9.308 -13.714 1.00 93.94 121 MET A O 1
ATOM 927 N N . ARG A 1 122 ? 8.394 -8.023 -14.935 1.00 95.38 122 ARG A N 1
ATOM 928 C CA . ARG A 1 122 ? 9.573 -8.889 -14.840 1.00 95.38 122 ARG A CA 1
ATOM 929 C C . ARG A 1 122 ? 10.778 -8.072 -14.422 1.00 95.38 122 ARG A C 1
ATOM 931 O O . ARG A 1 122 ? 10.998 -6.988 -14.961 1.00 95.38 122 ARG A O 1
ATOM 938 N N . VAL A 1 123 ? 11.558 -8.598 -13.485 1.00 93.94 123 VAL A N 1
ATOM 939 C CA . VAL A 1 123 ? 12.705 -7.896 -12.911 1.00 93.94 123 VAL A CA 1
ATOM 940 C C . VAL A 1 123 ? 13.946 -8.767 -12.994 1.00 93.94 123 VAL A C 1
ATOM 942 O O . VAL A 1 123 ? 13.980 -9.872 -12.466 1.00 93.94 123 VAL A O 1
ATOM 945 N N . GLY A 1 124 ? 14.975 -8.267 -13.668 1.00 93.94 124 GLY A N 1
ATOM 946 C CA . GLY A 1 124 ? 16.317 -8.830 -13.607 1.00 93.94 124 GLY A CA 1
ATOM 947 C C . GLY A 1 124 ? 17.046 -8.245 -12.405 1.00 93.94 124 GLY A C 1
ATOM 948 O O . GLY A 1 124 ? 17.013 -7.031 -12.208 1.00 93.94 124 GLY A O 1
ATOM 949 N N . MET A 1 125 ? 17.703 -9.090 -11.618 1.00 91.31 125 MET A N 1
ATOM 950 C CA . MET A 1 125 ? 18.435 -8.690 -10.417 1.00 91.31 125 MET A CA 1
ATOM 951 C C . MET A 1 125 ? 19.915 -9.033 -10.573 1.00 91.31 125 MET A C 1
ATOM 953 O O . MET A 1 125 ? 20.259 -10.188 -10.817 1.00 91.31 125 MET A O 1
ATOM 957 N N . GLN A 1 126 ? 20.787 -8.040 -10.404 1.00 89.56 126 GLN A N 1
ATOM 958 C CA . GLN A 1 126 ? 22.237 -8.228 -10.375 1.00 89.56 126 GLN A CA 1
ATOM 959 C C . GLN A 1 126 ? 22.826 -7.560 -9.135 1.00 89.56 126 GLN A C 1
ATOM 961 O O . GLN A 1 126 ? 22.519 -6.408 -8.835 1.00 89.56 126 GLN A O 1
ATOM 966 N N . VAL A 1 127 ? 23.683 -8.283 -8.419 1.00 87.81 127 VAL A N 1
ATOM 967 C CA . VAL A 1 127 ? 24.350 -7.789 -7.211 1.00 87.81 127 VAL A CA 1
ATOM 968 C C . VAL A 1 127 ? 25.837 -7.639 -7.504 1.00 87.81 127 VAL A C 1
ATOM 970 O O . VAL A 1 127 ? 26.510 -8.607 -7.855 1.00 87.81 127 VAL A O 1
ATOM 973 N N . ASP A 1 128 ? 26.354 -6.423 -7.356 1.00 87.62 128 ASP A N 1
ATOM 974 C CA . ASP A 1 128 ? 27.787 -6.151 -7.310 1.00 87.62 128 ASP A CA 1
ATOM 975 C C . ASP A 1 128 ? 28.214 -6.030 -5.845 1.00 87.62 128 ASP A C 1
ATOM 977 O O . ASP A 1 128 ? 28.129 -4.962 -5.232 1.00 87.62 128 ASP A O 1
ATOM 981 N N . GLU A 1 129 ? 28.688 -7.144 -5.288 1.00 83.44 129 GLU A N 1
ATOM 982 C CA . GLU A 1 129 ? 29.171 -7.228 -3.905 1.00 83.44 129 GLU A CA 1
ATOM 983 C C . GLU A 1 129 ? 30.364 -6.307 -3.635 1.00 83.44 129 GLU A C 1
ATOM 985 O O . GLU A 1 129 ? 30.531 -5.786 -2.532 1.00 83.44 129 GLU A O 1
ATOM 990 N N . ARG A 1 130 ? 31.207 -6.057 -4.644 1.00 83.75 130 ARG A N 1
ATOM 991 C CA . ARG A 1 130 ? 32.399 -5.221 -4.477 1.00 83.75 130 ARG A CA 1
ATOM 992 C C . ARG A 1 130 ? 32.026 -3.747 -4.397 1.00 83.75 130 ARG A C 1
ATOM 994 O O . ARG A 1 130 ? 32.612 -3.010 -3.607 1.00 83.75 130 ARG A O 1
ATOM 1001 N N . ALA A 1 131 ? 31.084 -3.315 -5.230 1.00 84.94 131 ALA A N 1
ATOM 1002 C CA . ALA A 1 131 ? 30.588 -1.945 -5.237 1.00 84.94 131 ALA A CA 1
ATOM 1003 C C . ALA A 1 131 ? 29.453 -1.710 -4.228 1.00 84.94 131 ALA A C 1
ATOM 1005 O O . ALA A 1 131 ? 29.049 -0.560 -4.045 1.00 84.94 131 ALA A O 1
ATOM 1006 N N . ARG A 1 132 ? 28.937 -2.777 -3.598 1.00 83.12 132 ARG A N 1
ATOM 1007 C CA . ARG A 1 132 ? 27.717 -2.772 -2.777 1.00 83.12 132 ARG A CA 1
ATOM 1008 C C . ARG A 1 132 ? 26.543 -2.133 -3.527 1.00 83.12 132 ARG A C 1
ATOM 1010 O O . ARG A 1 132 ? 25.842 -1.262 -3.008 1.00 83.12 132 ARG A O 1
ATOM 1017 N N . VAL A 1 133 ? 26.350 -2.545 -4.780 1.00 85.31 133 VAL A N 1
ATOM 1018 C CA . VAL A 1 133 ? 25.276 -2.049 -5.652 1.00 85.31 133 VAL A CA 1
ATOM 1019 C C . VAL A 1 133 ? 24.334 -3.188 -6.019 1.00 85.31 133 VAL A C 1
ATOM 1021 O O . VAL A 1 133 ? 24.773 -4.227 -6.501 1.00 85.31 133 VAL A O 1
ATOM 1024 N N . LEU A 1 134 ? 23.038 -2.954 -5.839 1.00 86.94 134 LEU A N 1
ATOM 1025 C CA . LEU A 1 134 ? 21.966 -3.793 -6.361 1.00 86.94 134 LEU A CA 1
ATOM 1026 C C . LEU A 1 134 ? 21.407 -3.129 -7.622 1.00 86.94 134 LEU A C 1
ATOM 1028 O O . LEU A 1 134 ? 20.873 -2.023 -7.549 1.00 86.94 134 LEU A O 1
ATOM 1032 N N . GLU A 1 135 ? 21.533 -3.773 -8.776 1.00 90.06 135 GLU A N 1
ATOM 1033 C CA . GLU A 1 135 ? 20.952 -3.295 -10.031 1.00 90.06 135 GLU A CA 1
ATOM 1034 C C . GLU A 1 135 ? 19.687 -4.091 -10.363 1.00 90.06 135 GLU A C 1
ATOM 1036 O O . GLU A 1 135 ? 19.711 -5.319 -10.458 1.00 90.06 135 GLU A O 1
ATOM 1041 N N . LEU A 1 136 ? 18.578 -3.370 -10.541 1.00 91.12 136 LEU A N 1
ATOM 1042 C CA . LEU A 1 136 ? 17.271 -3.920 -10.883 1.00 91.12 136 LEU A CA 1
ATOM 1043 C C . LEU A 1 136 ? 16.867 -3.443 -12.279 1.00 91.12 136 LEU A C 1
ATOM 1045 O O . LEU A 1 136 ? 16.710 -2.245 -12.524 1.00 91.12 136 LEU A O 1
ATOM 1049 N N . ALA A 1 137 ? 16.703 -4.390 -13.199 1.00 93.56 137 ALA A N 1
ATOM 1050 C CA . ALA A 1 137 ? 16.241 -4.157 -14.561 1.00 93.56 137 ALA A CA 1
ATOM 1051 C C . ALA A 1 137 ? 14.750 -4.492 -14.667 1.00 93.56 137 ALA A C 1
ATOM 1053 O O . ALA A 1 137 ? 14.388 -5.666 -14.678 1.00 93.56 137 ALA A O 1
ATOM 1054 N N . VAL A 1 138 ? 13.892 -3.478 -14.741 1.00 93.50 138 VAL A N 1
ATOM 1055 C CA . VAL A 1 138 ? 12.432 -3.630 -14.726 1.00 93.50 138 VAL A CA 1
ATOM 1056 C C . VAL A 1 138 ? 11.862 -3.580 -16.136 1.00 93.50 138 VAL A C 1
ATOM 1058 O O . VAL A 1 138 ? 12.042 -2.604 -16.865 1.00 93.50 138 VAL A O 1
ATOM 1061 N N . TYR A 1 139 ? 11.102 -4.615 -16.476 1.00 94.38 139 TYR A N 1
ATOM 1062 C CA . TYR A 1 139 ? 10.310 -4.722 -17.690 1.00 94.38 139 TYR A CA 1
ATOM 1063 C C . TYR A 1 139 ? 8.827 -4.848 -17.352 1.00 94.38 139 TYR A C 1
ATOM 1065 O O . TYR A 1 139 ? 8.432 -5.656 -16.513 1.00 94.38 139 TYR A O 1
ATOM 1073 N N . HIS A 1 140 ? 7.994 -4.114 -18.081 1.00 94.31 140 HIS A N 1
ATOM 1074 C CA . HIS A 1 140 ? 6.572 -4.406 -18.198 1.00 94.31 140 HIS A CA 1
ATOM 1075 C C . HIS A 1 140 ? 6.133 -4.106 -19.640 1.00 94.31 140 HIS A C 1
ATOM 1077 O O . HIS A 1 140 ? 6.510 -3.057 -20.172 1.00 94.31 140 HIS A O 1
ATOM 1083 N N . PRO A 1 141 ? 5.339 -4.981 -20.288 1.00 91.94 141 PRO A N 1
ATOM 1084 C CA . PRO A 1 141 ? 4.998 -4.858 -21.709 1.00 91.94 141 PRO A CA 1
ATOM 1085 C C . PRO A 1 141 ? 4.315 -3.531 -22.055 1.00 91.94 141 PRO A C 1
ATOM 1087 O O . PRO A 1 141 ? 4.532 -2.989 -23.130 1.00 91.94 141 PRO A O 1
ATOM 1090 N N . GLU A 1 142 ? 3.528 -2.986 -21.130 1.00 89.94 142 GLU A N 1
ATOM 1091 C CA . GLU A 1 142 ? 2.755 -1.757 -21.351 1.00 89.94 142 GLU A CA 1
ATOM 1092 C C . GLU A 1 142 ? 3.476 -0.492 -20.873 1.00 89.94 142 GLU A C 1
ATOM 1094 O O . GLU A 1 142 ? 3.027 0.611 -21.170 1.00 89.94 142 GLU A O 1
ATOM 1099 N N . LEU A 1 143 ? 4.607 -0.619 -20.161 1.00 85.62 143 LEU A N 1
ATOM 1100 C CA . LEU A 1 143 ? 5.314 0.554 -19.631 1.00 85.62 143 LEU A CA 1
ATOM 1101 C C . LEU A 1 143 ? 5.847 1.440 -20.762 1.00 85.62 143 LEU A C 1
ATOM 1103 O O . LEU A 1 143 ? 5.820 2.658 -20.651 1.00 85.62 143 LEU A O 1
ATOM 1107 N N . GLY A 1 144 ? 6.286 0.833 -21.869 1.00 84.00 144 GLY A N 1
ATOM 1108 C CA . GLY A 1 144 ? 6.795 1.563 -23.033 1.00 84.00 144 GLY A CA 1
ATOM 1109 C C . GLY A 1 144 ? 5.752 2.451 -23.723 1.00 84.00 144 GLY A C 1
ATOM 1110 O O . GLY A 1 144 ? 6.129 3.343 -24.476 1.00 84.00 144 GLY A O 1
ATOM 1111 N N . GLU A 1 145 ? 4.460 2.241 -23.453 1.00 84.94 145 GLU A N 1
ATOM 1112 C CA . GLU A 1 145 ? 3.355 3.053 -23.985 1.00 84.94 145 GLU A CA 1
ATOM 1113 C C . GLU A 1 145 ? 2.925 4.187 -23.039 1.00 84.94 145 GLU A C 1
ATOM 1115 O O . GLU A 1 145 ? 2.048 4.985 -23.373 1.00 84.94 145 GLU A O 1
ATOM 1120 N N . VAL A 1 146 ? 3.518 4.250 -21.847 1.00 86.81 146 VAL A N 1
ATOM 1121 C CA . VAL A 1 146 ? 3.241 5.248 -20.812 1.00 86.81 146 VAL A CA 1
ATOM 1122 C C . VAL A 1 146 ? 4.238 6.408 -20.935 1.00 86.81 146 VAL A C 1
ATOM 1124 O O . VAL A 1 146 ? 5.372 6.212 -21.364 1.00 86.81 146 VAL A O 1
ATOM 1127 N N . ALA A 1 147 ? 3.852 7.629 -20.549 1.00 84.75 147 ALA A N 1
ATOM 1128 C CA . ALA A 1 147 ? 4.781 8.763 -20.488 1.00 84.75 147 ALA A CA 1
ATOM 1129 C C . ALA A 1 147 ? 5.934 8.497 -19.499 1.00 84.75 147 ALA A C 1
ATOM 1131 O O . ALA A 1 147 ? 5.706 7.949 -18.422 1.00 84.75 147 ALA A O 1
ATOM 1132 N N . ALA A 1 148 ? 7.158 8.917 -19.836 1.00 83.00 148 ALA A N 1
ATOM 1133 C CA . ALA A 1 148 ? 8.370 8.607 -19.063 1.00 83.00 148 ALA A CA 1
ATOM 1134 C C . ALA A 1 148 ? 8.258 8.954 -17.563 1.00 83.00 148 ALA A C 1
ATOM 1136 O O . ALA A 1 148 ? 8.680 8.171 -16.718 1.00 83.00 148 ALA A O 1
ATOM 1137 N N . GLU A 1 149 ? 7.607 10.074 -17.239 1.00 79.75 149 GLU A N 1
ATOM 1138 C CA . GLU A 1 149 ? 7.350 10.523 -15.862 1.00 79.75 149 GLU A CA 1
ATOM 1139 C C . GLU A 1 149 ? 6.560 9.485 -15.042 1.00 79.75 149 GLU A C 1
ATOM 1141 O O . GLU A 1 149 ? 6.853 9.231 -13.875 1.00 79.75 149 GLU A O 1
ATOM 1146 N N . HIS A 1 150 ? 5.577 8.828 -15.661 1.00 82.56 150 HIS A N 1
ATOM 1147 C CA . HIS A 1 150 ? 4.779 7.791 -15.011 1.00 82.56 150 HIS A CA 1
ATOM 1148 C C . HIS A 1 150 ? 5.477 6.427 -15.010 1.00 82.56 150 HIS A C 1
ATOM 1150 O O . HIS A 1 150 ? 5.237 5.631 -14.107 1.00 82.56 150 HIS A O 1
ATOM 1156 N N . GLN A 1 151 ? 6.356 6.148 -15.978 1.00 87.12 151 GLN A N 1
ATOM 1157 C CA . GLN A 1 151 ? 7.118 4.896 -16.016 1.00 87.12 151 GLN A CA 1
ATOM 1158 C C . GLN A 1 151 ? 8.011 4.742 -14.776 1.00 87.12 151 GLN A C 1
ATOM 1160 O O . GLN A 1 151 ? 8.001 3.696 -14.125 1.00 87.12 151 GLN A O 1
ATOM 1165 N N . GLU A 1 152 ? 8.758 5.796 -14.437 1.00 83.62 152 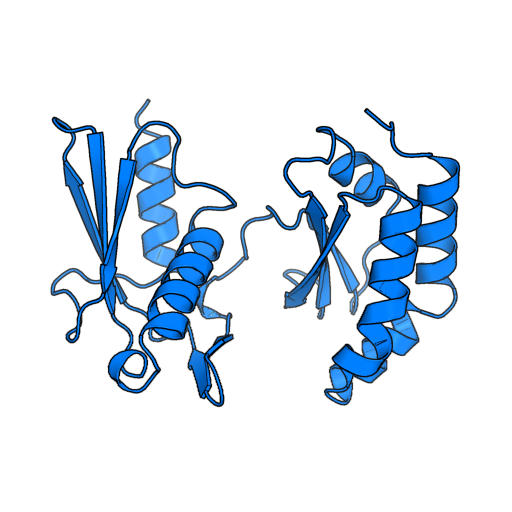GLU A N 1
ATOM 1166 C CA . GLU A 1 152 ? 9.644 5.812 -13.269 1.00 83.62 152 GLU A CA 1
ATOM 1167 C C . GLU A 1 152 ? 8.854 5.698 -11.960 1.00 83.62 152 GLU A C 1
ATOM 1169 O O . GLU A 1 152 ? 9.227 4.921 -11.076 1.00 83.62 152 GLU A O 1
ATOM 1174 N N . SER A 1 153 ? 7.721 6.404 -11.864 1.00 80.75 153 SER A N 1
ATOM 1175 C CA . SER A 1 153 ? 6.822 6.314 -10.712 1.00 80.75 153 SER A CA 1
ATOM 1176 C C . SER A 1 153 ? 6.292 4.891 -10.519 1.00 80.75 153 SER A C 1
ATOM 1178 O O . SER A 1 153 ? 6.412 4.353 -9.422 1.00 80.75 153 SER A O 1
ATOM 1180 N N . VAL A 1 154 ? 5.788 4.245 -11.577 1.00 86.00 154 VAL A N 1
ATOM 1181 C CA . VAL A 1 154 ? 5.274 2.865 -11.512 1.00 86.00 154 VAL A CA 1
ATOM 1182 C C . VAL A 1 154 ? 6.356 1.890 -11.061 1.00 86.00 154 VAL A C 1
ATOM 1184 O O . VAL A 1 154 ? 6.117 1.083 -10.166 1.00 86.00 154 VAL A O 1
ATOM 1187 N N . ALA A 1 155 ? 7.550 1.960 -11.653 1.00 87.25 155 ALA A N 1
ATOM 1188 C CA . ALA A 1 155 ? 8.632 1.043 -11.310 1.00 87.25 155 ALA A CA 1
ATOM 1189 C C . ALA A 1 155 ? 9.110 1.240 -9.863 1.00 87.25 155 ALA A C 1
ATOM 1191 O O . ALA A 1 155 ? 9.302 0.262 -9.146 1.00 87.25 155 ALA A O 1
ATOM 1192 N N . THR A 1 156 ? 9.234 2.487 -9.406 1.00 80.88 156 THR A N 1
ATOM 1193 C CA . THR A 1 156 ? 9.616 2.798 -8.020 1.00 80.88 156 THR A CA 1
ATOM 1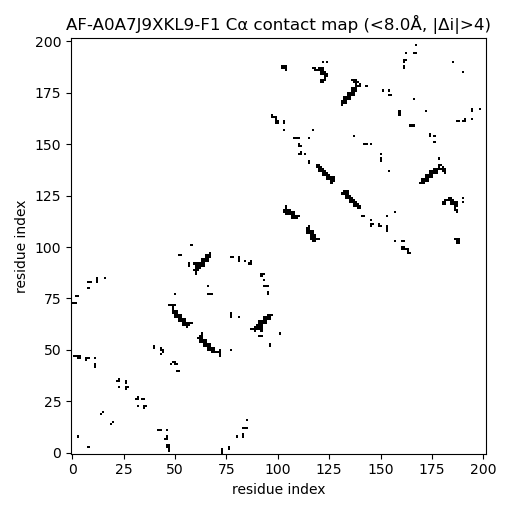194 C C . THR A 1 156 ? 8.571 2.292 -7.027 1.00 80.88 156 THR A C 1
ATOM 1196 O O . THR A 1 156 ? 8.911 1.605 -6.065 1.00 80.88 156 THR A O 1
ATOM 1199 N N . THR A 1 157 ? 7.288 2.558 -7.284 1.00 79.44 157 THR A N 1
ATOM 1200 C CA . THR A 1 157 ? 6.191 2.080 -6.435 1.00 79.44 157 THR A CA 1
ATOM 1201 C C . THR A 1 157 ? 6.132 0.553 -6.395 1.00 79.44 157 THR A C 1
ATOM 1203 O O . THR A 1 157 ? 5.972 -0.016 -5.316 1.00 79.44 157 THR A O 1
ATOM 1206 N N . ALA A 1 158 ? 6.328 -0.124 -7.530 1.00 83.81 158 ALA A N 1
ATOM 1207 C CA . ALA A 1 158 ? 6.387 -1.582 -7.580 1.00 83.81 158 ALA A CA 1
ATOM 1208 C C . ALA A 1 158 ? 7.553 -2.144 -6.748 1.00 83.81 158 ALA A C 1
ATOM 1210 O O . ALA A 1 158 ? 7.377 -3.127 -6.036 1.00 83.81 158 ALA A O 1
ATOM 1211 N N . MET A 1 159 ? 8.735 -1.519 -6.783 1.00 84.81 159 MET A N 1
ATOM 1212 C CA . MET A 1 159 ? 9.876 -1.982 -5.980 1.00 84.81 159 MET A CA 1
ATOM 1213 C C . MET A 1 159 ? 9.649 -1.774 -4.480 1.00 84.81 159 MET A C 1
ATOM 1215 O O . MET A 1 159 ? 9.949 -2.670 -3.693 1.00 84.81 159 MET A O 1
ATOM 1219 N N . ASN A 1 160 ? 9.039 -0.655 -4.083 1.00 75.50 160 ASN A N 1
ATOM 1220 C CA . ASN A 1 160 ? 8.662 -0.411 -2.687 1.00 75.50 160 ASN A CA 1
ATOM 1221 C C . ASN A 1 160 ? 7.617 -1.427 -2.190 1.00 75.50 160 ASN A C 1
ATOM 1223 O O . ASN A 1 160 ? 7.686 -1.884 -1.052 1.00 75.50 160 ASN A O 1
ATOM 1227 N N . ALA A 1 161 ? 6.681 -1.835 -3.053 1.00 74.19 161 ALA A N 1
ATOM 1228 C CA . ALA A 1 161 ? 5.710 -2.891 -2.756 1.00 74.19 161 ALA A CA 1
ATOM 1229 C C . ALA A 1 161 ? 6.358 -4.272 -2.525 1.00 74.19 161 ALA A C 1
ATOM 1231 O O . ALA A 1 161 ? 5.828 -5.106 -1.782 1.00 74.19 161 ALA A O 1
ATOM 1232 N N . VAL A 1 162 ? 7.504 -4.531 -3.161 1.00 77.06 162 VAL A N 1
ATOM 1233 C CA . VAL A 1 162 ? 8.260 -5.778 -2.994 1.00 77.06 162 VAL A CA 1
ATOM 1234 C C . VAL A 1 162 ? 9.111 -5.752 -1.727 1.00 77.06 162 VAL A C 1
ATOM 1236 O O . VAL A 1 162 ? 9.061 -6.721 -0.971 1.00 77.06 162 VAL A O 1
ATOM 1239 N N . ALA A 1 163 ? 9.870 -4.674 -1.508 1.00 66.12 163 ALA A N 1
ATOM 1240 C CA . ALA A 1 163 ? 10.892 -4.578 -0.462 1.00 66.12 163 ALA A CA 1
ATOM 1241 C C . ALA A 1 163 ? 10.378 -4.080 0.905 1.00 66.12 163 ALA A C 1
ATOM 1243 O O . ALA A 1 163 ? 11.073 -4.240 1.902 1.00 66.12 163 ALA A O 1
ATOM 1244 N N . GLY A 1 164 ? 9.192 -3.464 0.973 1.00 61.84 164 GLY A N 1
ATOM 1245 C CA . GLY A 1 164 ? 8.881 -2.542 2.074 1.00 61.84 164 GLY A CA 1
ATOM 1246 C C . GLY A 1 164 ? 9.596 -1.198 1.859 1.00 61.84 164 GLY A C 1
ATOM 1247 O O . GLY A 1 164 ? 10.334 -1.038 0.889 1.00 61.84 164 GLY A O 1
ATOM 1248 N N . HIS A 1 165 ? 9.361 -0.196 2.713 1.00 43.97 165 HIS A N 1
ATOM 1249 C CA . HIS A 1 165 ? 9.741 1.215 2.481 1.00 43.97 165 HIS A CA 1
ATOM 1250 C C . HIS A 1 165 ? 11.237 1.529 2.223 1.00 43.97 165 HIS A C 1
ATOM 1252 O O . HIS A 1 165 ? 11.565 2.689 1.973 1.00 43.97 165 HIS A O 1
ATOM 1258 N N . ALA A 1 166 ? 12.146 0.553 2.211 1.00 47.12 166 ALA A N 1
ATOM 1259 C CA . ALA A 1 166 ? 13.461 0.695 1.595 1.00 47.12 166 ALA A CA 1
ATOM 1260 C C . ALA A 1 166 ? 14.061 -0.683 1.248 1.00 47.12 166 ALA A C 1
ATOM 1262 O O . ALA A 1 166 ? 13.904 -1.618 2.030 1.00 47.12 166 ALA A O 1
ATOM 1263 N N . PRO A 1 167 ? 14.809 -0.822 0.134 1.00 50.66 167 PRO A N 1
ATOM 1264 C CA . PRO A 1 167 ? 15.709 -1.960 -0.044 1.00 50.66 167 PRO A CA 1
ATOM 1265 C C . PRO A 1 167 ? 16.774 -1.982 1.071 1.00 50.66 167 PRO A C 1
ATOM 1267 O O . PRO A 1 167 ? 17.052 -0.932 1.664 1.00 50.66 167 PRO A O 1
ATOM 1270 N N . PRO A 1 168 ? 17.405 -3.141 1.347 1.00 54.00 168 PRO A N 1
ATOM 1271 C CA . PRO A 1 168 ? 18.315 -3.304 2.473 1.00 54.00 168 PRO A CA 1
ATOM 1272 C C . PRO A 1 168 ? 19.370 -2.202 2.522 1.00 54.00 168 PRO A C 1
ATOM 1274 O O . PRO A 1 168 ? 20.125 -2.012 1.565 1.00 54.00 168 PRO A O 1
ATOM 1277 N N . LEU A 1 169 ? 19.464 -1.528 3.676 1.00 52.00 169 LEU A N 1
ATOM 1278 C CA . LEU A 1 169 ? 20.348 -0.387 3.984 1.00 52.00 169 LEU A CA 1
ATOM 1279 C C . LEU A 1 169 ? 21.853 -0.629 3.703 1.00 52.00 169 LEU A C 1
ATOM 1281 O O . LEU A 1 169 ? 22.672 0.269 3.893 1.00 52.00 169 LEU A O 1
ATOM 1285 N N . GLN A 1 170 ? 22.236 -1.827 3.253 1.00 59.47 170 GLN A N 1
ATOM 1286 C CA . GLN A 1 170 ? 23.607 -2.230 2.937 1.00 59.47 170 GLN A CA 1
ATOM 1287 C C . GLN A 1 170 ? 23.991 -2.078 1.458 1.00 59.47 170 GLN A C 1
ATOM 1289 O O . GLN A 1 170 ? 25.186 -2.018 1.162 1.00 59.47 170 GLN A O 1
ATOM 1294 N N . HIS A 1 171 ? 23.020 -2.009 0.539 1.00 68.25 171 HIS A N 1
ATOM 1295 C CA . HIS A 1 171 ? 23.276 -1.899 -0.899 1.00 68.25 171 HIS A CA 1
ATOM 1296 C C . HIS A 1 171 ? 22.606 -0.662 -1.489 1.00 68.25 171 HIS A C 1
ATOM 1298 O O . HIS A 1 171 ? 21.412 -0.423 -1.311 1.00 68.25 171 HIS A O 1
ATOM 1304 N N . ARG A 1 172 ? 23.360 0.113 -2.275 1.00 77.62 172 ARG A N 1
ATOM 1305 C CA . ARG A 1 172 ? 22.756 1.175 -3.082 1.00 77.62 172 ARG A CA 1
ATOM 1306 C C . ARG A 1 172 ? 21.972 0.531 -4.221 1.00 77.62 172 ARG A C 1
ATOM 1308 O O . ARG A 1 172 ? 22.565 -0.137 -5.066 1.00 77.62 172 ARG A O 1
ATOM 1315 N N . THR A 1 173 ? 20.671 0.793 -4.279 1.00 80.12 173 THR A N 1
ATOM 1316 C CA . THR A 1 173 ? 19.812 0.274 -5.349 1.00 80.12 173 THR A CA 1
ATOM 1317 C C . THR A 1 173 ? 19.834 1.203 -6.558 1.00 80.12 173 THR A C 1
ATOM 1319 O O . THR A 1 173 ? 19.674 2.416 -6.425 1.00 80.12 173 THR A O 1
ATOM 1322 N N . LYS A 1 174 ? 20.047 0.637 -7.746 1.00 86.12 174 LYS A N 1
ATOM 1323 C CA . LYS A 1 174 ? 19.875 1.309 -9.034 1.00 86.12 174 LYS A CA 1
ATOM 1324 C C . LYS A 1 174 ? 18.729 0.655 -9.785 1.00 86.12 174 LYS A C 1
ATOM 1326 O O . LYS A 1 174 ? 18.763 -0.545 -10.049 1.00 86.12 174 LYS A O 1
ATOM 1331 N N . LEU A 1 175 ? 17.759 1.467 -10.176 1.00 87.44 175 LEU A N 1
ATOM 1332 C CA . LEU A 1 175 ? 16.624 1.038 -10.976 1.00 87.44 175 LEU A CA 1
ATOM 1333 C C . LEU A 1 175 ? 16.847 1.415 -12.440 1.00 87.44 175 LEU A C 1
ATOM 1335 O O . LEU A 1 175 ? 17.253 2.538 -12.740 1.00 87.44 175 LEU A O 1
ATOM 1339 N N . ARG A 1 176 ? 16.579 0.487 -13.357 1.00 90.75 176 ARG A N 1
ATOM 1340 C CA . ARG A 1 176 ? 16.667 0.724 -14.798 1.00 90.75 176 ARG A CA 1
ATOM 1341 C C . ARG A 1 176 ? 15.482 0.093 -15.509 1.00 90.75 176 ARG A C 1
ATOM 1343 O O . ARG A 1 176 ? 15.209 -1.086 -15.327 1.00 90.75 176 ARG A O 1
ATOM 1350 N N . LEU A 1 177 ? 14.830 0.855 -16.378 1.00 90.81 177 LEU A N 1
ATOM 1351 C CA . LEU A 1 177 ? 13.760 0.351 -17.236 1.00 90.81 177 LEU A CA 1
ATOM 1352 C C . LEU A 1 177 ? 14.333 -0.358 -18.473 1.00 90.81 177 LEU A C 1
ATOM 1354 O O . LEU A 1 177 ? 15.331 0.087 -19.051 1.00 90.81 177 LEU A O 1
ATOM 1358 N N . THR A 1 178 ? 13.706 -1.456 -18.896 1.00 91.69 178 THR A N 1
ATOM 1359 C CA . THR A 1 178 ? 14.022 -2.164 -20.145 1.00 91.69 178 THR A CA 1
AT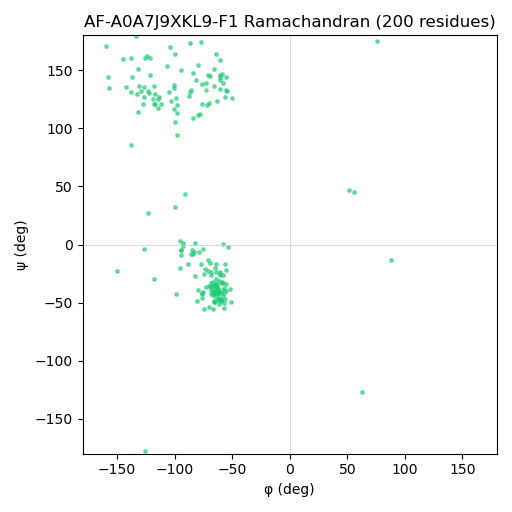OM 1360 C C . THR A 1 178 ? 12.818 -2.237 -21.075 1.00 91.69 178 THR A C 1
ATOM 1362 O O . THR A 1 178 ? 11.683 -2.409 -20.645 1.00 91.69 178 THR A O 1
ATOM 1365 N N . CYS A 1 179 ? 13.080 -2.181 -22.383 1.00 87.94 179 CYS A N 1
ATOM 1366 C CA . CYS A 1 179 ? 12.055 -2.368 -23.418 1.00 87.94 179 CYS A CA 1
ATOM 1367 C C . CYS A 1 179 ? 11.786 -3.847 -23.748 1.00 87.94 179 CYS A C 1
ATOM 1369 O O . CYS A 1 179 ? 10.865 -4.154 -24.499 1.00 87.94 179 CYS A O 1
ATOM 1371 N N . ALA A 1 180 ? 12.602 -4.757 -23.215 1.00 90.25 180 ALA A N 1
ATOM 1372 C CA . ALA A 1 180 ? 12.490 -6.199 -23.393 1.00 90.25 180 ALA A CA 1
ATOM 1373 C C . ALA A 1 180 ? 12.588 -6.901 -22.028 1.00 90.25 180 ALA A C 1
ATOM 1375 O O . ALA A 1 180 ? 13.240 -6.358 -21.121 1.00 90.25 180 ALA A O 1
ATOM 1376 N N . PRO A 1 181 ? 11.958 -8.079 -21.869 1.00 90.06 181 PRO A N 1
ATOM 1377 C CA . PRO A 1 181 ? 12.088 -8.866 -20.651 1.00 90.06 181 PRO A CA 1
ATOM 1378 C C . PRO A 1 181 ? 13.559 -9.262 -20.438 1.00 90.06 181 PRO A C 1
ATOM 1380 O O . PRO A 1 181 ? 14.209 -9.686 -21.396 1.00 90.06 181 PRO A O 1
ATOM 1383 N N . PRO A 1 182 ? 14.103 -9.119 -19.217 1.00 91.56 182 PRO A N 1
ATOM 1384 C CA . PRO A 1 182 ? 15.422 -9.649 -18.879 1.00 91.56 182 PRO A CA 1
ATOM 1385 C C . PRO A 1 182 ? 15.454 -11.174 -19.057 1.00 91.56 182 PRO A C 1
ATOM 1387 O O . PRO A 1 182 ? 14.457 -11.830 -18.759 1.00 91.56 182 PRO A O 1
ATOM 1390 N N . GLU A 1 183 ? 16.583 -11.734 -19.507 1.00 87.88 183 GLU A N 1
ATOM 1391 C CA . GLU A 1 183 ? 16.728 -13.187 -19.732 1.00 87.88 183 GLU A CA 1
ATOM 1392 C C . GLU A 1 183 ? 16.463 -13.996 -18.451 1.00 87.88 183 GLU A C 1
ATOM 1394 O O . GLU A 1 183 ? 15.680 -14.941 -18.480 1.00 87.88 183 GLU A O 1
ATOM 1399 N N . ASP A 1 184 ? 17.007 -13.545 -17.316 1.00 87.94 184 ASP A N 1
ATOM 1400 C CA . ASP A 1 184 ? 16.767 -14.109 -15.977 1.00 87.94 184 ASP A CA 1
ATOM 1401 C C . ASP A 1 184 ? 15.723 -13.297 -15.184 1.00 87.94 184 ASP A C 1
ATOM 1403 O O . ASP A 1 184 ? 15.831 -13.112 -13.969 1.00 87.94 184 ASP A O 1
ATOM 1407 N N . GLY A 1 185 ? 14.745 -12.716 -15.886 1.00 90.50 185 GLY A N 1
ATOM 1408 C CA . GLY A 1 185 ? 13.714 -11.878 -15.286 1.00 90.50 185 GLY A CA 1
ATOM 1409 C C . GLY A 1 185 ? 12.736 -12.688 -14.437 1.00 90.50 185 GLY A C 1
ATOM 1410 O O . GLY A 1 185 ? 12.045 -13.565 -14.952 1.00 90.50 185 GLY A O 1
ATOM 1411 N N . VAL A 1 186 ? 12.621 -12.336 -13.160 1.00 93.19 186 VAL A N 1
ATOM 1412 C CA . VAL A 1 186 ? 11.690 -12.966 -12.215 1.00 93.19 186 VAL A CA 1
ATOM 1413 C C . VAL A 1 186 ? 10.429 -12.136 -12.018 1.00 93.19 186 VAL A C 1
ATOM 1415 O O . VAL A 1 186 ? 10.390 -10.957 -12.381 1.00 93.19 186 VAL A O 1
ATOM 1418 N N . ASP A 1 187 ? 9.383 -12.745 -11.462 1.00 92.75 187 ASP A N 1
ATOM 1419 C CA . ASP A 1 187 ? 8.214 -11.994 -11.005 1.00 92.75 187 ASP A CA 1
ATOM 1420 C C . ASP A 1 187 ? 8.482 -11.281 -9.663 1.00 92.75 187 ASP A C 1
ATOM 1422 O O . ASP A 1 187 ? 9.545 -11.416 -9.051 1.00 92.75 187 ASP A O 1
ATOM 1426 N N . LEU A 1 188 ? 7.522 -10.468 -9.217 1.00 88.69 188 LEU A N 1
ATOM 1427 C CA . LEU A 1 188 ? 7.675 -9.666 -8.004 1.00 88.69 188 LEU A CA 1
ATOM 1428 C C . LEU A 1 188 ? 7.658 -10.492 -6.703 1.00 88.69 188 LEU A C 1
ATOM 1430 O O . LEU A 1 188 ? 8.194 -10.028 -5.696 1.00 88.69 188 LEU A O 1
ATOM 1434 N N . ALA A 1 189 ? 7.071 -11.692 -6.704 1.00 85.56 189 ALA A N 1
ATOM 1435 C CA . ALA A 1 189 ? 7.065 -12.566 -5.533 1.00 85.56 189 ALA A CA 1
ATOM 1436 C C . ALA A 1 189 ? 8.432 -13.241 -5.364 1.00 85.56 189 ALA A C 1
ATOM 1438 O O . ALA A 1 189 ? 9.019 -13.187 -4.286 1.00 85.56 189 ALA A O 1
ATOM 1439 N N . GLU A 1 190 ? 8.995 -13.776 -6.447 1.00 89.00 190 GLU A N 1
ATOM 1440 C CA . GLU A 1 190 ? 10.341 -14.349 -6.426 1.00 89.00 190 GLU A CA 1
ATOM 1441 C C . GLU A 1 190 ? 11.411 -13.274 -6.165 1.00 89.00 190 GLU A C 1
ATOM 1443 O O . GLU A 1 190 ? 12.373 -13.519 -5.433 1.00 89.00 190 GLU A O 1
ATOM 1448 N N . LEU A 1 191 ? 11.241 -12.050 -6.686 1.00 88.44 191 LEU A N 1
ATOM 1449 C CA . LEU A 1 191 ? 12.127 -10.933 -6.341 1.00 88.44 191 LEU A CA 1
ATOM 1450 C C . LEU A 1 191 ? 12.150 -10.681 -4.827 1.00 88.44 191 LEU A C 1
ATOM 1452 O O . LEU A 1 191 ? 13.224 -10.467 -4.266 1.00 88.44 191 LEU A O 1
ATOM 1456 N N . ARG A 1 192 ? 10.990 -10.736 -4.159 1.00 83.19 192 ARG A N 1
ATOM 1457 C CA . ARG A 1 192 ? 10.906 -10.568 -2.703 1.00 83.19 192 ARG A CA 1
ATOM 1458 C C . ARG A 1 192 ? 11.722 -11.620 -1.966 1.00 83.19 192 ARG A C 1
ATOM 1460 O O . ARG A 1 192 ? 12.488 -11.275 -1.072 1.00 83.19 192 ARG A O 1
ATOM 1467 N N . GLU A 1 193 ? 11.574 -12.886 -2.345 1.00 83.69 193 GLU A N 1
ATOM 1468 C CA . GLU A 1 193 ? 12.326 -13.986 -1.735 1.00 83.69 193 GLU A CA 1
ATOM 1469 C C . GLU A 1 193 ? 13.838 -13.795 -1.912 1.00 83.69 193 GLU A C 1
ATOM 1471 O O . GLU A 1 193 ? 14.604 -13.970 -0.963 1.00 83.69 193 GLU A O 1
ATOM 1476 N N . ARG A 1 194 ? 14.274 -13.361 -3.102 1.00 86.69 194 ARG A N 1
ATOM 1477 C CA . ARG A 1 194 ? 15.691 -13.083 -3.388 1.00 86.69 194 ARG A CA 1
ATOM 1478 C C . ARG A 1 194 ? 16.242 -11.917 -2.567 1.00 86.69 194 ARG A C 1
ATOM 1480 O O . ARG A 1 194 ? 17.375 -11.996 -2.096 1.00 86.69 194 ARG A O 1
ATOM 1487 N N . LEU A 1 195 ? 15.460 -10.853 -2.378 1.00 82.75 195 LEU A N 1
ATOM 1488 C CA . LEU A 1 195 ? 15.847 -9.727 -1.524 1.00 82.75 195 LEU A CA 1
ATOM 1489 C C . LEU A 1 195 ? 15.951 -10.150 -0.054 1.00 82.75 195 LEU A C 1
ATOM 1491 O O . LEU A 1 195 ? 16.954 -9.848 0.584 1.00 82.75 195 LEU A O 1
ATOM 1495 N N . ALA A 1 196 ? 14.986 -10.920 0.454 1.00 78.38 196 ALA A N 1
ATOM 1496 C CA . ALA A 1 196 ? 15.029 -11.445 1.820 1.00 78.38 196 ALA A CA 1
ATOM 1497 C C . ALA A 1 196 ? 16.231 -12.387 2.050 1.00 78.38 196 ALA A C 1
ATOM 1499 O O . ALA A 1 196 ? 16.881 -12.337 3.093 1.00 78.38 196 ALA A O 1
ATOM 1500 N N . ALA A 1 197 ? 16.583 -13.217 1.061 1.00 80.00 197 ALA A N 1
ATOM 1501 C CA . ALA A 1 197 ? 17.773 -14.069 1.125 1.00 80.00 197 ALA A CA 1
ATOM 1502 C C . ALA A 1 197 ? 19.083 -13.258 1.174 1.00 80.00 197 ALA A C 1
ATOM 1504 O O . ALA A 1 197 ? 20.024 -13.642 1.874 1.00 80.00 197 ALA A O 1
ATOM 1505 N N . LEU A 1 198 ? 19.137 -12.120 0.472 1.00 76.75 198 LEU A N 1
ATOM 1506 C CA . LEU A 1 198 ? 20.273 -11.198 0.528 1.00 76.75 198 LEU A CA 1
ATOM 1507 C C . LEU A 1 198 ? 20.455 -10.611 1.940 1.00 76.75 198 LEU A C 1
ATOM 1509 O O . LEU A 1 198 ? 21.584 -10.432 2.389 1.00 76.75 198 LEU A O 1
ATOM 1513 N N . GLU A 1 199 ? 19.357 -10.347 2.653 1.00 67.75 199 GLU A N 1
ATOM 1514 C CA . GLU A 1 199 ? 19.379 -9.845 4.035 1.00 67.75 199 GLU A CA 1
ATOM 1515 C C . GLU A 1 199 ? 19.796 -10.908 5.055 1.00 67.75 199 GLU A C 1
ATOM 1517 O O . GLU A 1 199 ? 20.511 -10.601 6.008 1.00 67.75 199 GLU A O 1
ATOM 1522 N N . GLY A 1 200 ? 19.382 -12.162 4.849 1.00 57.47 200 GLY A N 1
ATOM 1523 C CA . GLY A 1 200 ? 19.679 -13.282 5.746 1.00 57.47 200 GLY A CA 1
ATOM 1524 C C . GLY A 1 200 ? 21.113 -13.820 5.672 1.00 57.47 200 GLY A C 1
ATOM 1525 O O . GLY A 1 200 ? 21.459 -14.711 6.444 1.00 57.47 200 GLY A O 1
ATOM 1526 N N . THR A 1 201 ? 21.954 -13.308 4.768 1.00 53.53 201 THR A N 1
ATOM 1527 C CA . THR A 1 201 ? 23.355 -13.746 4.595 1.00 53.53 201 THR A CA 1
ATOM 1528 C C . THR A 1 201 ? 24.324 -12.914 5.458 1.00 53.53 201 THR A C 1
ATOM 1530 O O . THR A 1 201 ? 25.385 -12.489 4.994 1.00 53.53 201 THR A O 1
ATOM 1533 N N . LEU A 1 202 ? 23.947 -12.657 6.718 1.00 37.88 202 LEU A N 1
ATOM 1534 C CA . LEU A 1 202 ? 24.757 -11.970 7.739 1.00 37.88 202 LEU A CA 1
ATOM 1535 C C . LEU A 1 202 ? 25.161 -12.918 8.871 1.00 37.88 202 LEU A C 1
ATOM 1537 O O . LEU A 1 202 ? 24.273 -13.621 9.400 1.00 37.88 202 LEU A O 1
#

Nearest PDB structures (foldseek):
  3gku-assembly1_A  TM=3.161E-01  e=1.865E-01  [Clostridium] symbiosum ATCC 14940
  4gs5-assembly1_A  TM=4.600E-01  e=6.998E-01  Dyadobacter fermentans DSM 18053
  3gku-assembly1_B  TM=3.342E-01  e=6.206E-01  [Clostridium] symbiosum ATCC 14940
  3gku-assembly2_C-2  TM=3.173E-01  e=2.473E+00  [Clostridium] symbiosum ATCC 14940
  7wew-assembly1_A  TM=3.577E-01  e=9.852E+00  Streptomyces noursei

Foldseek 3Di:
DDDFDLVLLLVLQVVCVPCLVVVCLVCVVVVNNVVNVVVNLVSVVNRPVQKDWDWDQDPQARIEIAIEGDPVDDPCSSVSSQVSHDDADNHYDYYHPLPQDPDLQPDWDDQPPDIFRLVQKWWDWDADPPQLAIEIEIDHQCLVVGDPVSSVVVQVVSVCNLCGNDQPPRHHYDYHYDNDHDPPIDGSPVVSVVSVVVVVPD